Protein AF-A0A1V4XLV7-F1 (afdb_monomer)

Radius of gyration: 20.73 Å; Cα contacts (8 Å, |Δi|>4): 536; chains: 1; bounding box: 55×52×56 Å

Nearest PDB structures (foldseek):
  6ob8-assembly1_B  TM=3.314E-01  e=7.282E-04  [Leptolyngbya] sp. JSC-1
  1urp-assembly1_A  TM=2.627E-01  e=2.868E-02  Escherichia coli K-12
  7rml-assembly1_C-2  TM=3.027E-01  e=7.084E-02  Neisseria meningitidis MC58
  8gsk-assembly1_A-2  TM=3.415E-01  e=1.129E+00  Haemophilus influenzae Rd KW20
  2egu-assembly1_A  TM=4.742E-01  e=6.890E+00  Geobacillus kaustophilus HTA426

Solvent-accessible surface area (backbone atoms only — not comparable to full-atom values): 15432 Å² total; per-residue (Å²): 132,86,83,73,73,61,72,76,62,73,69,31,57,73,44,33,34,36,34,30,44,12,85,69,85,68,64,68,67,52,60,51,46,49,41,70,75,41,39,72,93,65,25,36,71,42,82,42,78,16,44,32,41,50,50,44,55,57,43,57,73,78,39,84,52,43,32,34,41,32,32,49,85,39,39,35,34,74,52,94,45,102,81,53,92,39,34,84,35,53,60,47,39,39,35,45,41,29,73,78,66,64,32,45,25,40,34,24,36,49,87,59,65,47,101,66,44,56,56,56,47,42,78,31,47,34,77,40,81,33,56,45,69,79,51,52,64,83,41,44,71,56,52,51,49,54,43,41,59,62,50,37,52,61,59,54,56,70,37,87,56,46,41,67,29,55,31,53,47,51,73,41,32,51,60,53,29,16,49,48,34,53,46,28,76,74,65,41,64,49,36,37,34,50,38,80,28,92,90,35,97,61,40,59,43,37,29,40,33,23,64,24,97,87,73,19,32,77,40,73,66,56,39,54,49,56,74,66,60,52,55,59,45,33,42,40,39,30,38,61,33,73,84,70,47,80,46,75,47,67,37,30,30,42,79,93,67,42,24,13,54,56,21,30,58,50,24,69,75,66,52,48,65,78,72,58,70,65,46,81,41,66,30,52,82,100

Mean predicted aligned error: 14.61 Å

Structure (mmCIF, N/CA/C/O backbone):
data_AF-A0A1V4XLV7-F1
#
_entry.id   AF-A0A1V4XLV7-F1
#
loop_
_atom_site.group_PDB
_atom_site.id
_atom_site.type_symbol
_atom_site.label_atom_id
_atom_site.label_alt_id
_atom_site.label_comp_id
_atom_site.label_asym_id
_atom_site.label_entity_id
_atom_site.label_seq_id
_atom_site.pdbx_PDB_ins_code
_atom_site.Cartn_x
_atom_site.Cartn_y
_atom_site.Cartn_z
_atom_site.occupancy
_atom_site.B_iso_or_equiv
_atom_site.auth_seq_id
_atom_site.auth_comp_id
_atom_site.auth_asym_id
_atom_site.auth_atom_id
_atom_site.pdbx_PDB_model_num
ATOM 1 N N . MET A 1 1 ? -12.871 32.845 4.424 1.00 33.75 1 MET A N 1
ATOM 2 C CA . MET A 1 1 ? -11.577 32.667 3.727 1.00 33.75 1 MET A CA 1
ATOM 3 C C . MET A 1 1 ? -10.902 31.434 4.306 1.00 33.75 1 MET A C 1
ATOM 5 O O . MET A 1 1 ? -10.609 31.438 5.493 1.00 33.75 1 MET A O 1
ATOM 9 N N . GLN A 1 2 ? -10.737 30.362 3.527 1.00 34.41 2 GLN A N 1
ATOM 10 C CA . GLN A 1 2 ? -9.912 29.224 3.947 1.00 34.41 2 GLN A CA 1
ATOM 11 C C . GLN A 1 2 ? -8.450 29.671 3.909 1.00 34.41 2 GLN A C 1
ATOM 13 O O . GLN A 1 2 ? -7.963 30.093 2.863 1.00 34.41 2 GLN A O 1
ATOM 18 N N . ILE A 1 3 ? -7.782 29.627 5.060 1.00 37.47 3 ILE A N 1
ATOM 19 C CA . ILE A 1 3 ? -6.349 29.889 5.165 1.00 37.47 3 ILE A CA 1
ATOM 20 C C . ILE A 1 3 ? -5.656 28.743 4.429 1.00 37.47 3 ILE A C 1
ATOM 22 O O . ILE A 1 3 ? -5.653 27.605 4.900 1.00 37.47 3 ILE A O 1
ATOM 26 N N . LEU A 1 4 ? -5.140 29.027 3.234 1.00 37.34 4 LEU A N 1
ATOM 27 C CA . LEU A 1 4 ? -4.289 28.091 2.513 1.00 37.34 4 LEU A CA 1
ATOM 28 C C . LEU A 1 4 ? -3.058 27.816 3.392 1.00 37.34 4 LEU A C 1
ATOM 30 O O . LEU A 1 4 ? -2.418 28.775 3.834 1.00 37.34 4 LEU A O 1
ATOM 34 N N . PRO A 1 5 ? -2.730 26.546 3.694 1.00 42.03 5 PRO A N 1
ATOM 35 C CA . PRO A 1 5 ? -1.504 26.242 4.413 1.00 42.03 5 PRO A CA 1
ATOM 36 C C . PRO A 1 5 ? -0.307 26.770 3.603 1.00 42.03 5 PRO A C 1
ATOM 38 O O . PRO A 1 5 ? -0.368 26.765 2.369 1.00 42.03 5 PRO A O 1
ATOM 41 N N . PRO A 1 6 ? 0.767 27.235 4.266 1.00 45.75 6 PRO A N 1
ATOM 42 C CA . PRO A 1 6 ? 1.942 27.764 3.578 1.00 45.75 6 PRO A CA 1
ATOM 43 C C . PRO A 1 6 ? 2.450 26.753 2.543 1.00 45.75 6 PRO A C 1
ATOM 45 O O . PRO A 1 6 ? 2.420 25.548 2.796 1.00 45.75 6 PRO A O 1
ATOM 48 N N . ALA A 1 7 ? 2.884 27.236 1.375 1.00 42.06 7 ALA A N 1
ATOM 49 C CA . ALA A 1 7 ? 3.235 26.402 0.219 1.00 42.06 7 ALA A CA 1
ATOM 50 C C . ALA A 1 7 ? 4.239 25.278 0.559 1.00 42.06 7 ALA A C 1
ATOM 52 O O . ALA A 1 7 ? 4.115 24.167 0.043 1.00 42.06 7 ALA A O 1
ATOM 53 N N . ASP A 1 8 ? 5.139 25.520 1.515 1.00 38.12 8 ASP A N 1
ATOM 54 C CA . ASP A 1 8 ? 6.109 24.543 2.027 1.00 38.12 8 ASP A CA 1
ATOM 55 C C . ASP A 1 8 ? 5.463 23.308 2.682 1.00 38.12 8 ASP A C 1
ATOM 57 O O . ASP A 1 8 ? 6.026 22.214 2.640 1.00 38.12 8 ASP A O 1
ATOM 61 N N . ASN A 1 9 ? 4.260 23.438 3.253 1.00 40.56 9 ASN A N 1
ATOM 62 C CA . ASN A 1 9 ? 3.521 22.321 3.854 1.00 40.56 9 ASN A CA 1
ATOM 63 C C . ASN A 1 9 ? 2.865 21.408 2.806 1.00 40.56 9 ASN A C 1
ATOM 65 O O . ASN A 1 9 ? 2.537 20.262 3.117 1.00 40.56 9 ASN A O 1
ATOM 69 N N . LEU A 1 10 ? 2.653 21.894 1.578 1.00 44.66 10 LEU A N 1
ATOM 70 C CA . LEU A 1 10 ? 2.049 21.115 0.490 1.00 44.66 10 LEU A CA 1
ATOM 71 C C . LEU A 1 10 ? 3.065 20.212 -0.222 1.00 44.66 10 LEU A C 1
ATOM 73 O O . LEU A 1 10 ? 2.662 19.244 -0.862 1.00 44.66 10 LEU A O 1
ATOM 77 N N . LEU A 1 11 ? 4.363 20.500 -0.079 1.00 41.88 11 LEU A N 1
ATOM 78 C CA . LEU A 1 11 ? 5.457 19.695 -0.633 1.00 41.88 11 LEU A CA 1
ATOM 79 C C . LEU A 1 11 ? 5.826 18.490 0.250 1.00 41.88 11 LEU A C 1
ATOM 81 O O . LEU A 1 11 ? 6.496 17.569 -0.215 1.00 41.88 11 LEU A O 1
ATOM 85 N N . ARG A 1 12 ? 5.386 18.471 1.516 1.00 54.62 12 ARG A N 1
ATOM 86 C CA . ARG A 1 12 ? 5.669 17.384 2.467 1.00 54.62 12 ARG A CA 1
ATOM 87 C C . ARG A 1 12 ? 4.732 16.200 2.250 1.00 54.62 12 ARG A C 1
ATOM 89 O O . ARG A 1 12 ? 3.525 16.368 2.047 1.00 54.62 12 ARG A O 1
ATOM 96 N N . THR A 1 13 ? 5.273 14.990 2.367 1.00 57.78 13 THR A N 1
ATOM 97 C CA . THR A 1 13 ? 4.488 13.757 2.244 1.00 57.78 13 THR A CA 1
ATOM 98 C C . THR A 1 13 ? 3.430 13.692 3.342 1.00 57.78 13 THR A C 1
ATOM 100 O O . THR A 1 13 ? 3.732 13.849 4.527 1.00 57.78 13 THR A O 1
ATOM 103 N N . ALA A 1 14 ? 2.177 13.458 2.950 1.00 70.81 14 ALA A N 1
ATOM 104 C CA . ALA A 1 14 ? 1.064 13.360 3.883 1.00 70.81 14 ALA A CA 1
ATOM 105 C C . ALA A 1 14 ? 0.941 11.944 4.453 1.00 70.81 14 ALA A C 1
ATOM 107 O O . ALA A 1 14 ? 0.818 10.974 3.704 1.00 70.81 14 ALA A O 1
ATOM 108 N N . VAL A 1 15 ? 0.911 11.835 5.780 1.00 76.19 15 VAL A N 1
ATOM 109 C CA . VAL A 1 15 ? 0.690 10.573 6.492 1.00 76.19 15 VAL A CA 1
ATOM 110 C C . VAL A 1 15 ? -0.589 10.704 7.296 1.00 76.19 15 VAL A C 1
ATOM 112 O O . VAL A 1 15 ? -0.688 11.491 8.229 1.00 76.19 15 VAL A O 1
ATOM 115 N N . HIS A 1 16 ? -1.586 9.928 6.901 1.00 84.19 16 HIS A N 1
ATOM 116 C CA . HIS A 1 16 ? -2.885 9.851 7.560 1.00 84.19 16 HIS A CA 1
ATOM 117 C C . HIS A 1 16 ? -2.938 8.601 8.433 1.00 84.19 16 HIS A C 1
ATOM 119 O O . HIS A 1 16 ? -2.827 7.490 7.907 1.00 84.19 16 HIS A O 1
ATOM 125 N N . ILE A 1 17 ? -3.112 8.785 9.739 1.00 88.44 17 ILE A N 1
ATOM 126 C CA . ILE A 1 17 ? -3.184 7.699 10.718 1.00 88.44 17 ILE A CA 1
ATOM 127 C C . ILE A 1 17 ? -4.568 7.699 11.344 1.00 88.44 17 ILE A C 1
ATOM 129 O O . ILE A 1 17 ? -5.023 8.720 11.857 1.00 88.44 17 ILE A O 1
ATOM 133 N N . LEU A 1 18 ? -5.226 6.545 11.293 1.00 90.19 18 LEU A N 1
ATOM 134 C CA . LEU A 1 18 ? -6.473 6.298 11.998 1.00 90.19 18 LEU A CA 1
ATOM 135 C C . LEU A 1 18 ? -6.161 5.841 13.426 1.00 90.19 18 LEU A C 1
ATOM 137 O O . LEU A 1 18 ? -5.398 4.896 13.621 1.00 90.19 18 LEU A O 1
ATOM 141 N N . ILE A 1 19 ? -6.803 6.459 14.411 1.00 90.19 19 ILE A N 1
ATOM 142 C CA . ILE A 1 19 ? -6.777 6.047 15.813 1.00 90.19 19 ILE A CA 1
ATOM 143 C C . ILE A 1 19 ? -8.195 5.619 16.196 1.00 90.19 19 ILE A C 1
ATOM 145 O O . ILE A 1 19 ? -9.098 6.443 16.314 1.00 90.19 19 ILE A O 1
ATOM 149 N N . GLY A 1 20 ? -8.407 4.316 16.367 1.00 85.44 20 GLY A N 1
ATOM 150 C CA . GLY A 1 20 ? -9.666 3.767 16.868 1.00 85.44 20 GLY A CA 1
ATOM 151 C C . GLY A 1 20 ? -9.617 3.675 18.386 1.00 85.44 20 GLY A C 1
ATOM 152 O O . GLY A 1 20 ? -9.073 2.705 18.908 1.00 85.44 20 GLY A O 1
ATOM 153 N N . SER A 1 21 ? -10.131 4.679 19.095 1.00 79.88 21 SER A N 1
ATOM 154 C CA . SER A 1 21 ? -9.950 4.809 20.550 1.00 79.88 21 SER A CA 1
ATOM 155 C C . SER A 1 21 ? -11.229 4.765 21.373 1.00 79.88 21 SER A C 1
ATOM 157 O O . SER A 1 21 ? -11.123 4.810 2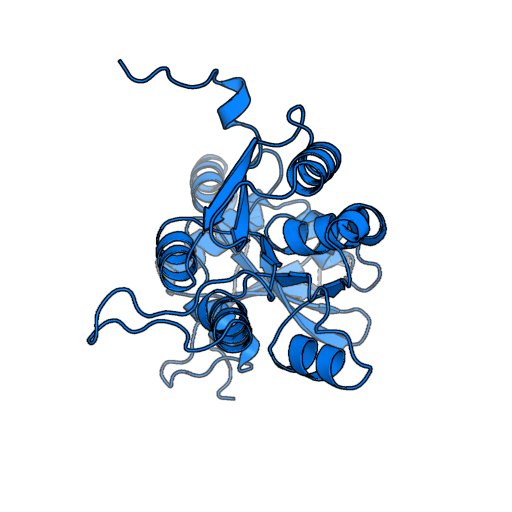2.595 1.00 79.88 21 SER A O 1
ATOM 159 N N . GLY A 1 22 ? -12.413 4.684 20.764 1.00 76.69 22 GLY A N 1
ATOM 160 C CA . GLY A 1 22 ? -13.659 4.805 21.524 1.00 76.69 22 GLY A CA 1
ATOM 161 C C . GLY A 1 22 ? -13.914 6.222 22.051 1.00 76.69 22 GLY A C 1
ATOM 162 O O . GLY A 1 22 ? -13.174 7.149 21.714 1.00 76.69 22 GLY A O 1
ATOM 163 N N . PRO A 1 23 ? -14.955 6.413 22.881 1.00 67.38 23 PRO A N 1
ATOM 164 C CA . PRO A 1 23 ? -15.265 7.711 23.472 1.00 67.38 23 PRO A CA 1
ATOM 165 C C . PRO A 1 23 ? -14.179 8.162 24.465 1.00 67.38 23 PRO A C 1
ATOM 167 O O . PRO A 1 23 ? -13.602 7.352 25.198 1.00 67.38 23 PRO A O 1
ATOM 170 N N . GLY A 1 24 ? -13.912 9.473 24.489 1.00 65.06 24 GLY A N 1
ATOM 171 C CA . GLY A 1 24 ? -12.885 10.123 25.316 1.00 65.06 24 GLY A CA 1
ATOM 172 C C . GLY A 1 24 ? -11.562 10.369 24.574 1.00 65.06 24 GLY A C 1
ATOM 173 O O . GLY A 1 24 ? -11.339 9.775 23.521 1.00 65.06 24 GLY A O 1
ATOM 174 N N . PRO A 1 25 ? -10.671 11.225 25.110 1.00 62.50 25 PRO A N 1
ATOM 175 C CA . PRO A 1 25 ? -9.427 11.576 24.433 1.00 62.50 25 PRO A CA 1
ATOM 176 C C . PRO A 1 25 ? -8.563 10.334 24.174 1.00 62.50 25 PRO A C 1
ATOM 178 O O . PRO A 1 25 ? -8.511 9.395 24.988 1.00 62.50 25 PRO A O 1
ATOM 181 N N . SER A 1 26 ? -7.895 10.318 23.021 1.00 67.44 26 SER A N 1
ATOM 182 C CA . SER A 1 26 ? -6.821 9.366 22.762 1.00 67.44 26 SER A CA 1
ATOM 183 C C . SER A 1 26 ? -5.684 9.571 23.774 1.00 67.44 26 SER A C 1
ATOM 185 O O . SER A 1 26 ? -5.519 10.653 24.341 1.00 67.44 26 SER A O 1
ATOM 187 N N . ASP A 1 27 ? -4.931 8.506 24.071 1.00 70.94 27 ASP A N 1
ATOM 188 C CA . ASP A 1 27 ? -3.787 8.601 24.986 1.00 70.94 27 ASP A CA 1
ATOM 189 C C . ASP A 1 27 ? -2.773 9.607 24.399 1.00 70.94 27 ASP A C 1
ATOM 191 O O . ASP A 1 27 ? -2.281 9.376 23.287 1.00 70.94 27 ASP A O 1
ATOM 195 N N . PRO A 1 28 ? -2.443 10.710 25.104 1.00 73.19 28 PRO A N 1
ATOM 196 C CA . PRO A 1 28 ? -1.542 11.741 24.590 1.00 73.19 28 PRO A CA 1
ATOM 197 C C . PRO A 1 28 ? -0.158 11.189 24.211 1.00 73.19 28 PRO A C 1
ATOM 199 O O . PRO A 1 28 ? 0.494 11.737 23.320 1.00 73.19 28 PRO A O 1
ATOM 202 N N . GLY A 1 29 ? 0.259 10.060 24.798 1.00 81.94 29 GLY A N 1
ATOM 203 C CA . GLY A 1 29 ? 1.493 9.369 24.432 1.00 81.94 29 GLY A CA 1
ATOM 204 C C . GLY A 1 29 ? 1.491 8.786 23.012 1.00 81.94 29 GLY A C 1
ATOM 205 O O . GLY A 1 29 ? 2.559 8.629 22.425 1.00 81.94 29 GLY A O 1
ATOM 206 N N . ILE A 1 30 ? 0.321 8.502 22.423 1.00 87.69 30 ILE A N 1
ATOM 207 C CA . ILE A 1 30 ? 0.208 8.051 21.024 1.00 87.69 30 ILE A CA 1
ATOM 208 C C . ILE A 1 30 ? 0.567 9.203 20.088 1.00 87.69 30 ILE A C 1
ATOM 210 O O . ILE A 1 30 ? 1.407 9.041 19.206 1.00 87.69 30 ILE A O 1
ATOM 214 N N . ALA A 1 31 ? -0.049 10.370 20.290 1.00 86.62 31 ALA A N 1
ATOM 215 C CA . ALA A 1 31 ? 0.185 11.537 19.449 1.00 86.62 31 ALA A CA 1
ATOM 216 C C . ALA A 1 31 ? 1.639 12.021 19.544 1.00 86.62 31 ALA A C 1
ATOM 218 O O . ALA A 1 31 ? 2.237 12.355 18.526 1.00 86.62 31 ALA A O 1
ATOM 219 N N . GLU A 1 32 ? 2.223 12.022 20.745 1.00 87.88 32 GLU A N 1
ATOM 220 C CA . GLU A 1 32 ? 3.637 12.352 20.950 1.00 87.88 32 GLU A CA 1
ATOM 221 C C . GLU A 1 32 ? 4.559 11.373 20.207 1.00 87.88 32 GLU A C 1
ATOM 223 O O . GLU A 1 32 ? 5.376 11.799 19.394 1.00 87.88 32 GLU A O 1
ATOM 228 N N . CYS A 1 33 ? 4.357 10.063 20.383 1.00 88.69 33 CYS A N 1
ATOM 229 C CA . CYS A 1 33 ? 5.136 9.041 19.684 1.00 88.69 33 CYS A CA 1
ATOM 230 C C . CYS A 1 33 ? 5.022 9.160 18.155 1.00 88.69 33 CYS A C 1
ATOM 232 O O . CYS A 1 33 ? 6.014 9.005 17.449 1.00 88.69 33 CYS A O 1
ATOM 234 N N . LEU A 1 34 ? 3.835 9.458 17.623 1.00 89.50 34 LEU A N 1
ATOM 235 C CA . LEU A 1 34 ? 3.649 9.633 16.182 1.00 89.50 34 LEU A CA 1
ATOM 236 C C . LEU A 1 34 ? 4.320 10.901 15.649 1.00 89.50 34 LEU A C 1
ATOM 238 O O . LEU A 1 34 ? 4.812 10.873 14.527 1.00 89.50 34 LEU A O 1
ATOM 242 N N . ARG A 1 35 ? 4.395 11.982 16.433 1.00 87.69 35 ARG A N 1
ATOM 243 C CA . ARG A 1 35 ? 5.172 13.178 16.064 1.00 87.69 35 ARG A CA 1
ATOM 244 C C . ARG A 1 35 ? 6.679 12.929 16.110 1.00 87.69 35 ARG A C 1
ATOM 246 O O . ARG A 1 35 ? 7.396 13.490 15.292 1.00 87.69 35 ARG A O 1
ATOM 253 N N . GLU A 1 36 ? 7.156 12.076 17.019 1.00 84.56 36 GLU A N 1
ATOM 254 C CA . GLU A 1 36 ? 8.557 11.624 17.023 1.00 84.56 36 GLU A CA 1
ATOM 255 C C . GLU A 1 36 ? 8.887 10.819 15.753 1.00 84.56 36 GLU A C 1
ATOM 257 O O . GLU A 1 36 ? 9.960 10.989 15.179 1.00 84.56 36 GLU A O 1
ATOM 262 N N . ILE A 1 37 ? 7.962 9.962 15.302 1.00 81.06 37 ILE A N 1
ATOM 263 C CA . ILE A 1 37 ? 8.131 9.117 14.107 1.00 81.06 37 ILE A CA 1
ATOM 264 C C . ILE A 1 37 ? 7.974 9.924 12.806 1.00 81.06 37 ILE A C 1
ATOM 266 O O . ILE A 1 37 ? 8.716 9.725 11.845 1.00 81.06 37 ILE A O 1
ATOM 270 N N . PHE A 1 38 ? 7.006 10.840 12.764 1.00 79.31 38 PHE A N 1
ATOM 271 C CA . PHE A 1 38 ? 6.698 11.683 11.609 1.00 79.31 38 PHE A CA 1
ATOM 272 C C . PHE A 1 38 ? 6.895 13.157 11.976 1.00 79.31 38 PHE A C 1
ATOM 274 O O . PHE A 1 38 ? 5.909 13.878 12.148 1.00 79.31 38 PHE A O 1
ATOM 281 N N . PRO A 1 39 ? 8.150 13.623 12.108 1.00 73.56 39 PRO A N 1
ATOM 282 C CA . PRO A 1 39 ? 8.415 15.003 12.482 1.00 73.56 39 PRO A CA 1
ATOM 283 C C . PRO A 1 39 ? 7.883 15.965 11.417 1.00 73.56 39 PRO A C 1
ATOM 285 O O . PRO A 1 39 ? 8.060 15.746 10.213 1.00 73.56 39 PRO A O 1
ATOM 288 N N . ASP A 1 40 ? 7.278 17.067 11.869 1.00 68.44 40 ASP A N 1
ATOM 289 C CA . ASP A 1 40 ? 6.640 18.067 11.001 1.00 68.44 40 ASP A CA 1
ATOM 290 C C . ASP A 1 40 ? 7.617 18.684 9.990 1.00 68.44 40 ASP A C 1
ATOM 292 O O . ASP A 1 40 ? 7.202 19.168 8.940 1.00 68.44 40 ASP A O 1
ATOM 296 N N . THR A 1 41 ? 8.924 18.639 10.266 1.00 62.94 41 THR A N 1
ATOM 297 C CA . THR A 1 41 ? 9.984 19.074 9.344 1.00 62.94 41 THR A CA 1
ATOM 298 C C . THR A 1 41 ? 9.992 18.290 8.031 1.00 62.94 41 THR A C 1
ATOM 300 O O . THR A 1 41 ? 10.365 18.845 6.999 1.00 62.94 41 THR A O 1
ATOM 303 N N . CYS A 1 42 ? 9.560 17.027 8.045 1.00 55.41 42 CYS A N 1
ATOM 304 C CA . CYS A 1 42 ? 9.615 16.120 6.896 1.00 55.41 42 CYS A CA 1
ATOM 305 C C . CYS A 1 42 ? 8.231 15.655 6.424 1.00 55.41 42 CYS A C 1
ATOM 307 O O . CYS A 1 42 ? 8.071 15.285 5.259 1.00 55.41 42 CYS A O 1
ATOM 309 N N . TRP A 1 43 ? 7.230 15.677 7.303 1.00 65.88 43 TRP A N 1
ATOM 310 C CA . TRP A 1 43 ? 5.933 15.053 7.063 1.00 65.88 43 TRP A CA 1
ATOM 311 C C . TRP A 1 43 ? 4.780 16.009 7.336 1.00 65.88 43 TRP A C 1
ATOM 313 O O . TRP A 1 43 ? 4.878 16.937 8.132 1.00 65.88 43 TRP A O 1
ATOM 323 N N . ARG A 1 44 ? 3.646 15.740 6.690 1.00 77.44 44 ARG A N 1
ATOM 324 C CA . ARG A 1 44 ? 2.352 16.315 7.052 1.00 77.44 44 ARG A CA 1
ATOM 325 C C . ARG A 1 44 ? 1.516 15.231 7.722 1.00 77.44 44 ARG A C 1
ATOM 327 O O . ARG A 1 44 ? 0.808 14.482 7.046 1.00 77.44 44 ARG A O 1
ATOM 334 N N . LEU A 1 45 ? 1.643 15.120 9.041 1.00 84.94 45 LEU A N 1
ATOM 335 C CA . LEU A 1 45 ? 0.920 14.135 9.839 1.00 84.94 45 LEU A CA 1
ATOM 336 C C . LEU A 1 45 ? -0.527 14.590 10.079 1.00 84.94 45 LEU A C 1
ATOM 338 O O . LEU A 1 45 ? -0.776 15.663 10.620 1.00 84.94 45 LEU A O 1
ATOM 342 N N . ALA A 1 46 ? -1.488 13.751 9.700 1.00 87.94 46 ALA A N 1
ATOM 343 C CA . ALA A 1 46 ? -2.902 13.925 9.995 1.00 87.94 46 ALA A CA 1
ATOM 344 C C . ALA A 1 46 ? -3.389 12.749 10.847 1.00 87.94 46 ALA A C 1
ATOM 346 O O . ALA A 1 46 ? -3.434 11.607 10.381 1.00 87.94 46 ALA A O 1
ATOM 347 N N . LEU A 1 47 ? -3.754 13.037 12.094 1.00 90.38 47 LEU A N 1
ATOM 348 C CA . LEU A 1 47 ? -4.341 12.066 13.011 1.00 90.38 47 LEU A CA 1
ATOM 349 C C . LEU A 1 47 ? -5.862 12.152 12.917 1.00 90.38 47 LEU A C 1
ATOM 351 O O . LEU A 1 47 ? -6.433 13.232 13.052 1.00 90.38 47 LEU A O 1
ATOM 355 N N . HIS A 1 48 ? -6.504 11.016 12.676 1.00 90.75 48 HIS A N 1
ATOM 356 C CA . HIS A 1 48 ? -7.951 10.911 12.554 1.00 90.75 48 HIS A CA 1
ATOM 357 C C . HIS A 1 48 ? -8.464 9.981 13.639 1.00 90.75 48 HIS A C 1
ATOM 359 O O . HIS A 1 48 ? -8.133 8.797 13.647 1.00 90.75 48 HIS A O 1
ATOM 365 N N . GLU A 1 49 ? -9.274 10.500 14.551 1.00 89.62 49 GLU A N 1
ATOM 366 C CA . GLU A 1 49 ? -9.862 9.690 15.612 1.00 89.62 49 GLU A CA 1
ATOM 367 C C . GLU A 1 49 ? -11.219 9.141 15.173 1.00 89.62 49 GLU A C 1
ATOM 369 O O . GLU A 1 49 ? -12.092 9.880 14.714 1.00 89.62 49 GLU A O 1
ATOM 374 N N . ALA A 1 50 ? -11.403 7.832 15.325 1.00 88.06 50 ALA A N 1
ATOM 375 C CA . ALA A 1 50 ? -12.686 7.176 15.139 1.00 88.06 50 ALA A CA 1
ATOM 376 C C . ALA A 1 50 ? -13.176 6.614 16.472 1.00 88.06 50 ALA A C 1
ATOM 378 O O . ALA A 1 50 ? -12.602 5.679 17.037 1.00 88.06 50 ALA A O 1
ATOM 379 N N . VAL A 1 51 ? -14.280 7.185 16.948 1.00 85.19 51 VAL A N 1
ATOM 380 C CA . VAL A 1 51 ? -14.952 6.758 18.180 1.00 85.19 51 VAL A CA 1
ATOM 381 C C . VAL A 1 51 ? -15.668 5.420 17.978 1.00 85.19 51 VAL A C 1
ATOM 383 O O . VAL A 1 51 ? -15.670 4.584 18.875 1.00 85.19 51 VAL A O 1
ATOM 386 N N . THR A 1 52 ? -16.226 5.185 16.787 1.00 87.31 52 THR A N 1
ATOM 387 C CA . THR A 1 52 ? -16.956 3.953 16.455 1.00 87.31 52 THR A CA 1
ATOM 388 C C . THR A 1 52 ? -16.313 3.210 15.286 1.00 87.31 52 THR A C 1
ATOM 390 O O . THR A 1 52 ? -15.650 3.799 14.426 1.00 87.31 52 THR A O 1
ATOM 393 N N . ALA A 1 53 ? -16.555 1.903 15.204 1.00 86.50 53 ALA A N 1
ATOM 394 C CA . ALA A 1 53 ? -16.120 1.065 14.093 1.00 86.50 53 ALA A CA 1
ATOM 395 C C . ALA A 1 53 ? -16.736 1.519 12.758 1.00 86.50 53 ALA A C 1
ATOM 397 O O . ALA A 1 53 ? -16.078 1.468 11.719 1.00 86.50 53 ALA A O 1
ATOM 398 N N . HIS A 1 54 ? -17.971 2.033 12.780 1.00 86.44 54 HIS A N 1
ATOM 399 C CA . HIS A 1 54 ? -18.588 2.645 11.606 1.00 86.44 54 HIS A CA 1
ATOM 400 C C . HIS A 1 54 ? -17.851 3.920 11.169 1.00 86.44 54 HIS A C 1
ATOM 402 O O . HIS A 1 54 ? -17.564 4.077 9.984 1.00 86.44 54 HIS A O 1
ATOM 408 N N . ALA A 1 55 ? -17.486 4.805 12.104 1.00 87.38 55 ALA A N 1
ATOM 409 C CA . ALA A 1 55 ? -16.714 6.008 11.790 1.00 87.38 55 ALA A CA 1
ATOM 410 C C . ALA A 1 55 ? -15.341 5.660 11.195 1.00 87.38 55 ALA A C 1
ATOM 412 O O . ALA A 1 55 ? -14.928 6.279 10.217 1.00 87.38 55 ALA A O 1
ATOM 413 N N . ALA A 1 56 ? -14.677 4.624 11.717 1.00 88.75 56 ALA A N 1
ATOM 414 C CA . ALA A 1 56 ? -13.419 4.125 11.167 1.00 88.75 56 ALA A CA 1
ATOM 415 C C . ALA A 1 56 ? -13.580 3.670 9.708 1.00 88.75 56 ALA A C 1
ATOM 417 O O . ALA A 1 56 ? -12.791 4.061 8.849 1.00 88.75 56 ALA A O 1
ATOM 418 N N . VAL A 1 57 ? -14.630 2.895 9.411 1.00 85.75 57 VAL A N 1
ATOM 419 C CA . VAL A 1 57 ? -14.945 2.433 8.049 1.00 85.75 57 VAL A CA 1
ATOM 420 C C . VAL A 1 57 ? -15.290 3.599 7.116 1.00 85.75 57 VAL A C 1
ATOM 422 O O . VAL A 1 57 ? -14.817 3.650 5.981 1.00 85.75 57 VAL A O 1
ATOM 425 N N . SER A 1 58 ? -16.097 4.553 7.573 1.00 85.75 58 SER A N 1
ATOM 426 C CA . SER A 1 58 ? -16.465 5.736 6.787 1.00 85.75 58 SER A CA 1
ATOM 427 C C . SER A 1 58 ? -15.262 6.639 6.505 1.00 85.75 58 SER A C 1
ATOM 429 O O . SER A 1 58 ? -15.142 7.178 5.405 1.00 85.75 58 SER A O 1
ATOM 431 N N . LEU A 1 59 ? -14.332 6.750 7.454 1.00 86.06 59 LEU A N 1
ATOM 432 C CA . LEU A 1 59 ? -13.092 7.496 7.285 1.00 86.06 59 LEU A CA 1
ATOM 433 C C . LEU A 1 59 ? -12.167 6.840 6.257 1.00 86.06 59 LEU A C 1
ATOM 435 O O . LEU A 1 59 ? -11.703 7.519 5.350 1.00 86.06 59 LEU A O 1
ATOM 439 N N . VAL A 1 60 ? -11.905 5.533 6.349 1.00 80.81 60 VAL A N 1
ATOM 440 C CA . VAL A 1 60 ? -10.987 4.865 5.400 1.00 80.81 60 VAL A CA 1
ATOM 441 C C . VAL A 1 60 ? -11.529 4.829 3.966 1.00 80.81 60 VAL A C 1
ATOM 443 O O . VAL A 1 60 ? -10.772 4.625 3.022 1.00 80.81 60 VAL A O 1
ATOM 446 N N . ARG A 1 61 ? -12.837 5.057 3.782 1.00 78.06 61 ARG A N 1
ATOM 447 C CA . ARG A 1 61 ? -13.458 5.255 2.464 1.00 78.06 61 ARG A CA 1
ATOM 448 C C . ARG A 1 61 ? -13.191 6.638 1.872 1.00 78.06 61 ARG A C 1
ATOM 450 O O . ARG A 1 61 ? -13.158 6.759 0.652 1.00 78.06 61 ARG A O 1
ATOM 457 N N . SER A 1 62 ? -13.058 7.665 2.707 1.00 77.19 62 SER A N 1
ATOM 458 C CA . SER A 1 62 ? -12.906 9.062 2.276 1.00 77.19 62 SER A CA 1
ATOM 459 C C . SER A 1 62 ? -11.465 9.566 2.353 1.00 77.19 62 SER A C 1
ATOM 461 O O . SER A 1 62 ? -11.103 10.510 1.654 1.00 77.19 62 SER A O 1
ATOM 463 N N . VAL A 1 63 ? -10.633 8.930 3.177 1.00 76.75 63 VAL A N 1
ATOM 464 C CA . VAL A 1 63 ? -9.255 9.323 3.454 1.00 76.75 63 VAL A CA 1
ATOM 465 C C . VAL A 1 63 ? -8.327 8.131 3.208 1.00 76.75 63 VAL A C 1
ATOM 467 O O . VAL A 1 63 ? -8.586 7.042 3.721 1.00 76.75 63 VAL A O 1
ATOM 470 N N . PRO A 1 64 ? -7.210 8.314 2.478 1.00 71.88 64 PRO A N 1
ATOM 471 C CA . PRO A 1 64 ? -6.220 7.262 2.292 1.00 71.88 64 PRO A CA 1
ATOM 472 C C . PRO A 1 64 ? -5.452 7.045 3.600 1.00 71.88 64 PRO A C 1
ATOM 474 O O . PRO A 1 64 ? -4.450 7.707 3.854 1.00 71.88 64 PRO A O 1
ATOM 477 N N . VAL A 1 65 ? -5.941 6.159 4.463 1.00 82.88 65 VAL A N 1
ATOM 478 C CA . VAL A 1 65 ? -5.295 5.825 5.741 1.00 82.88 65 VAL A CA 1
ATOM 479 C C . VAL A 1 65 ? -4.074 4.929 5.500 1.00 82.88 65 VAL A C 1
ATOM 481 O O . VAL A 1 65 ? -4.158 3.939 4.782 1.00 82.88 65 VAL A O 1
ATOM 484 N N . HIS A 1 66 ? -2.941 5.269 6.120 1.00 82.88 66 HIS A N 1
ATOM 485 C CA . HIS A 1 66 ? -1.650 4.576 5.950 1.00 82.88 66 HIS A CA 1
ATOM 486 C C . HIS A 1 66 ? -1.308 3.646 7.112 1.00 82.88 66 HIS A C 1
ATOM 488 O O . HIS A 1 66 ? -0.446 2.782 6.997 1.00 82.88 66 HIS A O 1
ATOM 494 N N . LEU A 1 67 ? -1.954 3.852 8.254 1.00 89.56 67 LEU A N 1
ATOM 495 C CA . LEU A 1 67 ? -1.809 3.036 9.448 1.00 89.56 67 LEU A CA 1
ATOM 496 C C . LEU A 1 67 ? -3.068 3.194 10.287 1.00 89.56 67 LEU A C 1
ATOM 498 O O . LEU A 1 67 ? -3.563 4.310 10.454 1.00 89.56 67 LEU A O 1
ATOM 502 N N . ALA A 1 68 ? -3.545 2.091 10.845 1.00 92.50 68 ALA A N 1
ATOM 503 C CA . ALA A 1 68 ? -4.542 2.102 11.898 1.00 92.50 68 ALA A CA 1
ATOM 504 C C . ALA A 1 68 ? -3.899 1.685 13.226 1.00 92.50 68 ALA A C 1
ATOM 506 O O . ALA A 1 68 ? -3.235 0.653 13.313 1.00 92.50 68 ALA A O 1
ATOM 507 N N . ILE A 1 69 ? -4.121 2.475 14.271 1.00 93.75 69 ILE A N 1
ATOM 508 C CA . ILE A 1 69 ? -3.827 2.113 15.657 1.00 93.75 69 ILE A CA 1
ATOM 509 C C . ILE A 1 69 ? -5.171 1.897 16.343 1.00 93.75 69 ILE A C 1
ATOM 511 O O . ILE A 1 69 ? -5.942 2.841 16.515 1.00 93.75 69 ILE A O 1
ATOM 515 N N . LEU A 1 70 ? -5.480 0.654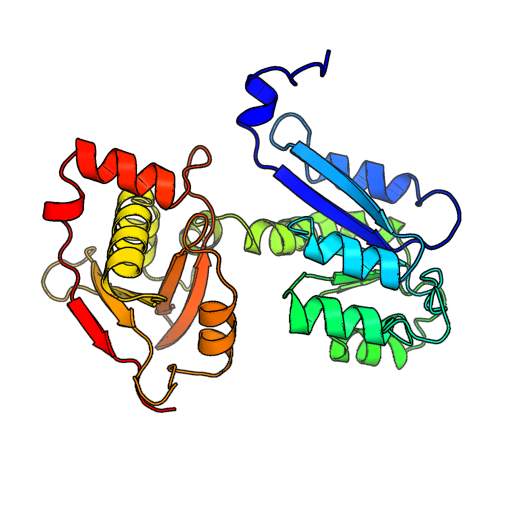 16.705 1.00 92.50 70 LEU A N 1
ATOM 516 C CA . LEU A 1 70 ? -6.770 0.295 17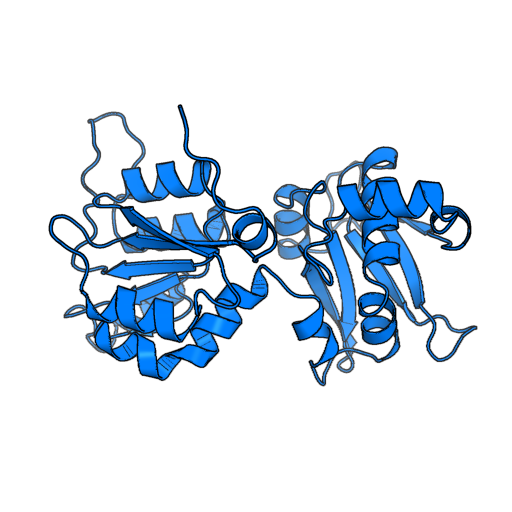.295 1.00 92.50 70 LEU A CA 1
ATOM 517 C C . LEU A 1 70 ? -6.603 -0.067 18.766 1.00 92.50 70 LEU A C 1
ATOM 519 O O . LEU A 1 70 ? -5.930 -1.042 19.090 1.00 92.50 70 LEU A O 1
ATOM 523 N N . LEU A 1 71 ? -7.253 0.684 19.651 1.00 90.56 71 LEU A N 1
ATOM 524 C CA . LEU A 1 71 ? -7.393 0.343 21.064 1.00 90.56 71 LEU A CA 1
ATOM 525 C C . LEU A 1 71 ? -8.568 -0.632 21.200 1.00 90.56 71 LEU A C 1
ATOM 527 O O . LEU A 1 71 ? -9.708 -0.207 21.376 1.00 90.56 71 LEU A O 1
ATOM 531 N N . LEU A 1 72 ? -8.303 -1.934 21.064 1.00 88.06 72 LEU A N 1
ATOM 532 C CA . LEU A 1 72 ? -9.349 -2.952 20.891 1.00 88.06 72 LEU A CA 1
ATOM 533 C C . LEU A 1 72 ? -10.379 -2.960 22.028 1.00 88.06 72 LEU A C 1
ATOM 535 O O . LEU A 1 72 ? -11.560 -3.150 21.762 1.00 88.06 72 LEU A O 1
ATOM 539 N N . ASP A 1 73 ? -9.945 -2.672 23.257 1.00 84.56 73 ASP A N 1
ATOM 540 C CA . ASP A 1 73 ? -10.803 -2.614 24.451 1.00 84.56 73 ASP A CA 1
ATOM 541 C C . ASP A 1 73 ? -11.775 -1.423 24.444 1.00 84.56 73 ASP A C 1
ATOM 543 O O . ASP A 1 73 ? -12.695 -1.372 25.258 1.00 84.56 73 ASP A O 1
ATOM 547 N N . ARG A 1 74 ? -11.553 -0.434 23.571 1.00 85.62 74 ARG A N 1
ATOM 548 C CA . ARG A 1 74 ? -12.319 0.819 23.541 1.00 85.62 74 ARG A CA 1
ATOM 549 C C . ARG A 1 74 ? -13.135 1.015 22.267 1.00 85.62 74 ARG A C 1
ATOM 551 O O . ARG A 1 74 ? -14.023 1.859 22.266 1.00 85.62 74 ARG A O 1
ATOM 558 N N . VAL A 1 75 ? -12.843 0.293 21.183 1.00 84.94 75 VAL A N 1
ATOM 559 C CA . VAL A 1 75 ? -13.549 0.476 19.905 1.00 84.94 75 VAL A CA 1
ATOM 560 C C . VAL A 1 75 ? -15.023 0.102 20.056 1.00 84.94 75 VAL A C 1
ATOM 562 O O . VAL A 1 75 ? -15.361 -1.069 20.231 1.00 84.94 75 VAL A O 1
ATOM 565 N N . ASP A 1 76 ? -15.902 1.092 19.909 1.00 83.94 76 ASP A N 1
ATOM 566 C CA . ASP A 1 76 ? -17.343 0.868 19.925 1.00 83.94 76 ASP A CA 1
ATOM 567 C C . ASP A 1 76 ? -17.807 0.261 18.594 1.00 83.94 76 ASP A C 1
ATOM 569 O O . ASP A 1 76 ? -17.672 0.864 17.526 1.00 83.94 76 ASP A O 1
ATOM 573 N N . CYS A 1 77 ? -18.330 -0.961 18.663 1.00 82.69 77 CYS A N 1
ATOM 574 C CA . CYS A 1 77 ? -18.851 -1.712 17.520 1.00 82.69 77 CYS A CA 1
ATOM 575 C C . CYS A 1 77 ? -20.382 -1.698 17.454 1.00 82.69 77 CYS A C 1
ATOM 577 O O . CYS A 1 77 ? -20.969 -2.403 16.632 1.00 82.69 77 CYS A O 1
ATOM 579 N N . THR A 1 78 ? -21.033 -0.903 18.304 1.00 79.56 78 THR A N 1
ATOM 580 C CA . THR A 1 78 ? -22.482 -0.739 18.278 1.00 79.56 78 THR A CA 1
ATOM 581 C C . THR A 1 78 ? -22.879 -0.106 16.941 1.00 79.56 78 THR A C 1
ATOM 583 O O . THR A 1 78 ? -22.328 0.935 16.562 1.00 79.56 78 THR A O 1
ATOM 586 N N . PRO A 1 79 ? -23.783 -0.734 16.169 1.00 67.88 79 PRO A N 1
ATOM 587 C CA . PRO A 1 79 ? -24.203 -0.180 14.894 1.00 67.88 79 PRO A CA 1
ATOM 588 C C . PRO A 1 79 ? -24.943 1.152 15.123 1.00 67.88 79 PRO A C 1
ATOM 590 O O . PRO A 1 79 ? -25.727 1.255 16.067 1.00 67.88 79 PRO A O 1
ATOM 593 N N . PRO A 1 80 ? -24.704 2.179 14.285 1.00 66.94 80 PRO A N 1
ATOM 594 C CA . PRO A 1 80 ? -25.301 3.505 14.470 1.00 66.94 80 PRO A CA 1
ATOM 595 C C . PRO A 1 80 ? -26.825 3.508 14.279 1.00 66.94 80 PRO A C 1
ATOM 597 O O . PRO A 1 80 ? -27.515 4.335 14.868 1.00 66.94 80 PRO A O 1
ATOM 600 N N . ASP A 1 81 ? -27.352 2.576 13.485 1.00 71.31 81 ASP A N 1
ATOM 601 C CA . ASP A 1 81 ? -28.775 2.274 13.377 1.00 71.31 81 ASP A CA 1
ATOM 602 C C . ASP A 1 81 ? -28.976 0.768 13.104 1.00 71.31 81 ASP A C 1
ATOM 604 O O . ASP A 1 81 ? -28.037 0.048 12.757 1.00 71.31 81 ASP A O 1
ATOM 608 N N . ALA A 1 82 ? -30.207 0.267 13.250 1.00 61.34 82 ALA A N 1
ATOM 609 C CA . ALA A 1 82 ? -30.519 -1.159 13.082 1.00 61.34 82 ALA A CA 1
ATOM 610 C C . ALA A 1 82 ? -30.314 -1.695 11.646 1.00 61.34 82 ALA A C 1
ATOM 612 O O . ALA A 1 82 ? -30.469 -2.893 11.414 1.00 61.34 82 ALA A O 1
ATOM 613 N N . ARG A 1 83 ? -30.014 -0.827 10.669 1.00 59.00 83 ARG A N 1
ATOM 614 C CA . ARG A 1 83 ? -29.860 -1.174 9.246 1.00 59.00 83 ARG A CA 1
ATOM 615 C C . ARG A 1 83 ? -28.424 -0.990 8.740 1.00 59.00 83 ARG A C 1
ATOM 617 O O . ARG A 1 83 ? -28.118 -1.416 7.627 1.00 59.00 83 ARG A O 1
ATOM 624 N N . ALA A 1 84 ? -27.545 -0.378 9.526 1.00 61.16 84 ALA A N 1
ATOM 625 C CA . ALA A 1 84 ? -26.179 -0.081 9.147 1.00 61.16 84 ALA A CA 1
ATOM 626 C C . ALA A 1 84 ? -25.297 -1.326 9.232 1.00 61.16 84 ALA A C 1
ATOM 628 O O . ALA A 1 84 ? -25.184 -1.983 10.266 1.00 61.16 84 ALA A O 1
ATOM 629 N N . PHE A 1 85 ? -24.572 -1.590 8.145 1.00 62.19 85 PHE A N 1
ATOM 630 C CA . PHE A 1 85 ? -23.462 -2.532 8.163 1.00 62.19 85 PHE A CA 1
ATOM 631 C C . PHE A 1 85 ? -22.290 -1.911 8.931 1.00 62.19 85 PHE A C 1
ATOM 633 O O . PHE A 1 85 ? -21.539 -1.090 8.397 1.00 62.19 85 PHE A O 1
ATOM 640 N N . ALA A 1 86 ? -22.143 -2.304 10.193 1.00 63.97 86 ALA A N 1
ATOM 641 C CA . ALA A 1 86 ? -20.983 -2.005 11.020 1.00 63.97 86 ALA A CA 1
ATOM 642 C C . ALA A 1 86 ? -20.246 -3.307 11.371 1.00 63.97 86 ALA A C 1
ATOM 644 O O . ALA A 1 86 ? -20.869 -4.371 11.447 1.00 63.97 86 ALA A O 1
ATOM 645 N N . PRO A 1 87 ? -18.921 -3.261 11.578 1.00 76.56 87 PRO A N 1
ATOM 646 C CA . PRO A 1 87 ? -18.203 -4.409 12.105 1.00 76.56 87 PRO A CA 1
ATOM 647 C C . PRO A 1 87 ? -18.795 -4.806 13.459 1.00 76.56 87 PRO A C 1
ATOM 649 O O . PRO A 1 87 ? -18.859 -3.978 14.359 1.00 76.56 87 PRO A O 1
ATOM 652 N N . ALA A 1 88 ? -19.196 -6.069 13.609 1.00 79.25 88 ALA A N 1
ATOM 653 C CA . ALA A 1 88 ? -19.819 -6.564 14.840 1.00 79.25 88 ALA A CA 1
ATOM 654 C C . ALA A 1 88 ? -18.831 -6.718 16.015 1.00 79.25 88 ALA A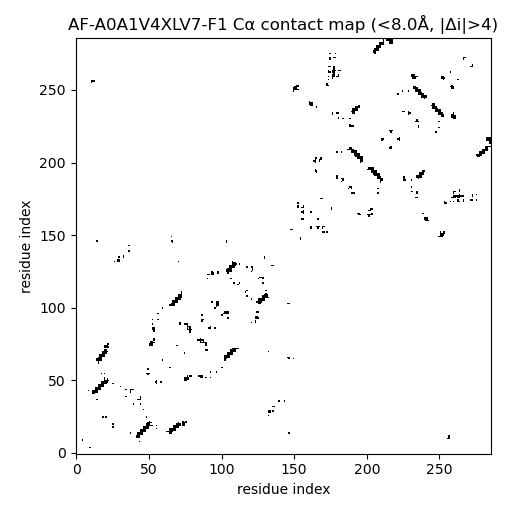 C 1
ATOM 656 O O . ALA A 1 88 ? -19.237 -7.020 17.134 1.00 79.25 88 ALA A O 1
ATOM 657 N N . SER A 1 89 ? -17.526 -6.564 15.768 1.00 85.44 89 SER A N 1
ATOM 658 C CA . SER A 1 89 ? -16.482 -6.658 16.790 1.00 85.44 89 SER A CA 1
ATOM 659 C C . SER A 1 89 ? -15.200 -5.922 16.373 1.00 85.44 89 SER A C 1
ATOM 661 O O . SER A 1 89 ? -14.978 -5.717 15.171 1.00 85.44 89 SER A O 1
ATOM 663 N N . PRO A 1 90 ? -14.300 -5.592 17.324 1.00 86.75 90 PRO A N 1
ATOM 664 C CA . PRO A 1 90 ? -13.007 -4.978 17.013 1.00 86.75 90 PRO A CA 1
ATOM 665 C C . PRO A 1 90 ? -12.137 -5.846 16.093 1.00 86.75 90 PRO A C 1
ATOM 667 O O . PRO A 1 90 ? -11.483 -5.329 15.190 1.00 86.75 90 PRO A O 1
ATOM 670 N N . LEU A 1 91 ? -12.182 -7.176 16.256 1.00 88.06 91 LEU A N 1
ATOM 671 C CA . LEU A 1 91 ? -11.510 -8.117 15.348 1.00 88.06 91 LEU A CA 1
ATOM 672 C C . LEU A 1 91 ? -12.150 -8.125 13.954 1.00 88.06 91 LEU A C 1
ATOM 674 O O . LEU A 1 91 ? -11.449 -8.235 12.951 1.00 88.06 91 LEU A O 1
ATOM 678 N N . GLY A 1 92 ? -13.474 -7.971 13.878 1.00 85.88 92 GLY A N 1
ATOM 679 C CA . GLY A 1 92 ? -14.187 -7.776 12.619 1.00 85.88 92 GLY A CA 1
ATOM 680 C C . GLY A 1 92 ? -13.736 -6.504 11.902 1.00 85.88 92 GLY A C 1
ATOM 681 O O . GLY A 1 92 ? -13.452 -6.552 10.707 1.00 85.88 92 GLY A O 1
ATOM 682 N N . LEU A 1 93 ? -13.591 -5.388 12.626 1.00 88.88 93 LEU A N 1
ATOM 683 C CA . LEU A 1 93 ? -13.051 -4.144 12.069 1.00 88.88 93 LEU A CA 1
ATOM 684 C C . LEU A 1 93 ? -11.636 -4.363 11.523 1.00 88.88 93 LEU A C 1
ATOM 686 O O . LEU A 1 93 ? -11.355 -3.970 10.395 1.00 88.88 93 LEU A O 1
ATOM 690 N N . LEU A 1 94 ? -10.781 -5.046 12.285 1.00 88.94 94 LEU A N 1
ATOM 691 C CA . LEU A 1 94 ? -9.420 -5.420 11.894 1.00 88.94 94 LEU A CA 1
ATOM 692 C C . LEU A 1 94 ? -9.390 -6.164 10.552 1.00 88.94 94 LEU A C 1
ATOM 694 O O . LEU A 1 94 ? -8.714 -5.742 9.611 1.00 88.94 94 LEU A O 1
ATOM 698 N N . ARG A 1 95 ? -10.209 -7.217 10.435 1.00 83.25 95 ARG A N 1
ATOM 699 C CA . ARG A 1 95 ? -10.341 -8.012 9.208 1.00 83.25 95 ARG A CA 1
ATOM 700 C C . ARG A 1 95 ? -10.792 -7.162 8.036 1.00 83.25 95 ARG A C 1
ATOM 702 O O . ARG A 1 95 ? -10.276 -7.338 6.938 1.00 83.25 95 ARG A O 1
ATOM 709 N N . ILE A 1 96 ? -11.739 -6.249 8.239 1.00 81.56 96 ILE A N 1
ATOM 710 C CA . ILE A 1 96 ? -12.248 -5.385 7.170 1.00 81.56 96 ILE A CA 1
ATOM 711 C C . ILE A 1 96 ? -11.169 -4.377 6.747 1.00 81.56 96 ILE A C 1
ATOM 713 O O . ILE A 1 96 ? -10.882 -4.282 5.557 1.00 81.56 96 ILE A O 1
ATOM 717 N N . LEU A 1 97 ? -10.517 -3.681 7.685 1.00 82.31 97 LEU A N 1
ATOM 718 C CA . LEU A 1 97 ? -9.424 -2.745 7.377 1.00 82.31 97 LEU A CA 1
ATOM 719 C C . LEU A 1 97 ? -8.309 -3.424 6.580 1.00 82.31 97 LEU A C 1
ATOM 721 O O . LEU A 1 97 ? -7.831 -2.874 5.584 1.00 82.31 97 LEU A O 1
ATOM 725 N N . ARG A 1 98 ? -7.953 -4.651 6.968 1.00 78.94 98 ARG A N 1
ATOM 726 C CA . ARG A 1 98 ? -6.927 -5.419 6.273 1.00 78.94 98 ARG A CA 1
ATOM 727 C C . ARG A 1 98 ? -7.395 -5.957 4.922 1.00 78.94 98 ARG A C 1
ATOM 729 O O . ARG A 1 98 ? -6.683 -5.819 3.937 1.00 78.94 98 ARG A O 1
ATOM 736 N N . SER A 1 99 ? -8.570 -6.571 4.842 1.00 71.25 99 SER A N 1
ATOM 737 C CA . SER A 1 99 ? -9.019 -7.255 3.618 1.00 71.25 99 SER A CA 1
ATOM 738 C C . SER A 1 99 ? -9.576 -6.315 2.549 1.00 71.25 99 SER A C 1
ATOM 740 O O . SER A 1 99 ? -9.369 -6.566 1.364 1.00 71.25 99 SER A O 1
ATOM 742 N N . ALA A 1 100 ? -10.270 -5.247 2.946 1.00 69.69 100 ALA A N 1
ATOM 743 C CA . ALA A 1 100 ? -10.916 -4.325 2.016 1.00 69.69 100 ALA A CA 1
ATOM 744 C C . ALA A 1 100 ? -9.997 -3.170 1.600 1.00 69.69 100 ALA A C 1
ATOM 746 O O . ALA A 1 100 ? -10.055 -2.739 0.450 1.00 69.69 100 ALA A O 1
ATOM 747 N N . TRP A 1 101 ? -9.135 -2.694 2.506 1.00 68.25 101 TRP A N 1
ATOM 748 C CA . TRP A 1 101 ? -8.279 -1.525 2.261 1.00 68.25 101 TRP A CA 1
ATOM 749 C C . TRP A 1 101 ? -6.780 -1.791 2.413 1.00 68.25 101 TRP A C 1
ATOM 751 O O . TRP A 1 101 ? -5.983 -0.906 2.114 1.00 68.25 101 TRP A O 1
ATOM 761 N N . ASN A 1 102 ? -6.378 -2.997 2.833 1.00 73.12 102 ASN A N 1
ATOM 762 C CA . ASN A 1 102 ? -4.978 -3.362 3.066 1.00 73.12 102 ASN A CA 1
ATOM 763 C C . ASN A 1 102 ? -4.236 -2.372 3.980 1.00 73.12 102 ASN A C 1
ATOM 765 O O . ASN A 1 102 ? -3.051 -2.103 3.790 1.00 73.12 102 ASN A O 1
ATOM 769 N N . VAL A 1 103 ? -4.944 -1.816 4.966 1.00 78.81 103 VAL A N 1
ATOM 770 C CA . VAL A 1 103 ? -4.371 -0.893 5.950 1.00 78.81 103 VAL A CA 1
ATOM 771 C C . VAL A 1 103 ? -3.608 -1.710 6.998 1.00 78.81 103 VAL A C 1
ATOM 773 O O . VAL A 1 103 ? -4.199 -2.621 7.582 1.00 78.81 103 VAL A O 1
ATOM 776 N N . PRO A 1 104 ? -2.322 -1.416 7.262 1.00 82.69 104 PRO A N 1
ATOM 777 C CA . PRO A 1 104 ? -1.585 -2.000 8.360 1.00 82.69 104 PRO A CA 1
ATOM 778 C C . PRO A 1 104 ? -2.200 -1.614 9.690 1.00 82.69 104 PRO A C 1
ATOM 780 O O . PRO A 1 104 ? -2.592 -0.460 9.893 1.00 82.69 104 PRO A O 1
ATOM 783 N N . VAL A 1 105 ? -2.250 -2.570 10.607 1.00 90.75 105 VAL A N 1
ATOM 784 C CA . VAL A 1 105 ? -2.901 -2.378 11.897 1.00 90.75 105 VAL A CA 1
ATOM 785 C C . VAL A 1 105 ? -1.952 -2.702 13.041 1.00 90.75 105 VAL A C 1
ATOM 787 O O . VAL A 1 105 ? -1.449 -3.820 13.158 1.00 90.75 105 VAL A O 1
ATOM 790 N N . VAL A 1 106 ? -1.772 -1.729 13.933 1.00 93.06 106 VAL A N 1
ATOM 791 C CA . VAL A 1 106 ? -1.240 -1.950 15.279 1.00 93.06 106 VAL A CA 1
ATOM 792 C C . VAL A 1 106 ? -2.420 -2.069 16.234 1.00 93.06 106 VAL A C 1
ATOM 794 O O . VAL A 1 106 ? -3.148 -1.105 16.475 1.00 93.06 106 VAL A O 1
ATOM 797 N N . ALA A 1 107 ? -2.614 -3.261 16.780 1.00 91.94 107 ALA A N 1
ATOM 798 C CA . ALA A 1 107 ? -3.646 -3.533 17.762 1.00 91.94 107 ALA A CA 1
ATOM 799 C C . ALA A 1 107 ? -3.094 -3.333 19.176 1.00 91.94 107 ALA A C 1
ATOM 801 O O . ALA A 1 107 ? -2.159 -4.013 19.587 1.00 91.94 107 ALA A O 1
ATOM 802 N N . VAL A 1 108 ? -3.687 -2.427 19.945 1.00 90.12 108 VAL A N 1
ATOM 803 C CA . VAL A 1 108 ? -3.433 -2.282 21.378 1.00 90.12 108 VAL A CA 1
ATOM 804 C C . VAL A 1 108 ? -4.539 -3.029 22.111 1.00 90.12 108 VAL A C 1
ATOM 806 O O . VAL A 1 108 ? -5.670 -2.558 22.209 1.00 90.12 108 VAL A O 1
ATOM 809 N N . ALA A 1 109 ? -4.207 -4.223 22.583 1.00 82.25 109 ALA A N 1
ATOM 810 C CA . ALA A 1 109 ? -5.160 -5.187 23.119 1.00 82.25 109 ALA A CA 1
ATOM 811 C C . ALA A 1 109 ? -5.361 -5.077 24.642 1.00 82.25 109 ALA A C 1
ATOM 813 O O . ALA A 1 109 ? -6.130 -5.847 25.198 1.00 82.25 109 ALA A O 1
ATOM 814 N N . GLY A 1 110 ? -4.679 -4.154 25.332 1.00 75.94 110 GLY A N 1
ATOM 815 C CA . GLY A 1 110 ? -4.953 -3.845 26.739 1.00 75.94 110 GLY A CA 1
ATOM 816 C C . GLY A 1 110 ? -4.963 -5.082 27.644 1.00 75.94 110 GLY A C 1
ATOM 817 O O . GLY A 1 110 ? -3.956 -5.787 27.758 1.00 75.94 110 GLY A O 1
ATOM 818 N N . ARG A 1 111 ? -6.106 -5.331 28.297 1.00 62.22 111 ARG A N 1
ATOM 819 C CA . ARG A 1 111 ? -6.327 -6.483 29.197 1.00 62.22 111 ARG A CA 1
ATOM 820 C C . ARG A 1 111 ? -6.708 -7.770 28.457 1.00 62.22 111 ARG A C 1
ATOM 822 O O . ARG A 1 111 ? -6.743 -8.822 29.083 1.00 62.22 111 ARG A O 1
ATOM 829 N N . LEU A 1 112 ? -6.966 -7.719 27.148 1.00 57.97 112 LEU A N 1
ATOM 830 C CA . LEU A 1 112 ? -7.320 -8.890 26.337 1.00 57.97 112 LEU A CA 1
ATOM 831 C C . LEU A 1 112 ? -6.124 -9.797 26.006 1.00 57.97 112 LEU A C 1
ATOM 833 O O . LEU A 1 112 ? -6.332 -10.844 25.400 1.00 57.97 112 LEU A O 1
ATOM 837 N N . VAL A 1 113 ? -4.893 -9.445 26.393 1.00 54.38 113 VAL A N 1
ATOM 838 C CA . VAL A 1 113 ? -3.682 -10.247 26.131 1.00 54.38 113 VAL A CA 1
ATOM 839 C C . VAL A 1 113 ? -3.494 -11.335 27.196 1.00 54.38 113 VAL A C 1
ATOM 841 O O . VAL A 1 113 ? -2.521 -11.341 27.946 1.00 54.38 113 VAL A O 1
ATOM 844 N N . GLU A 1 114 ? -4.435 -12.273 27.267 1.00 55.47 114 GLU A N 1
ATOM 845 C CA . GLU A 1 114 ? -4.139 -13.617 27.777 1.00 55.47 114 GLU A CA 1
ATOM 846 C C . GLU A 1 114 ? -3.473 -14.431 26.657 1.00 55.47 114 GLU A C 1
ATOM 848 O O . GLU A 1 114 ? -3.734 -14.193 25.475 1.00 55.47 114 GLU A O 1
ATOM 853 N N . ALA A 1 115 ? -2.611 -15.391 27.009 1.00 49.38 115 ALA A N 1
ATOM 854 C CA . ALA A 1 115 ? -1.679 -16.075 26.099 1.00 49.38 115 ALA A CA 1
ATOM 855 C C . ALA A 1 115 ? -2.306 -16.856 24.911 1.00 49.38 115 ALA A C 1
ATOM 857 O O . ALA A 1 115 ? -1.571 -17.432 24.116 1.00 49.38 115 ALA A O 1
ATOM 858 N N . GLY A 1 116 ? -3.632 -16.853 24.737 1.00 55.84 116 GLY A N 1
ATOM 859 C CA . GLY A 1 116 ? -4.319 -17.371 23.544 1.00 55.84 116 GLY A CA 1
ATOM 860 C C . GLY A 1 116 ? -4.833 -16.298 22.573 1.00 55.84 116 GLY A C 1
ATOM 861 O O . GLY A 1 116 ? -4.902 -16.544 21.374 1.00 55.84 116 GLY A O 1
ATOM 862 N N . ARG A 1 117 ? -5.144 -15.088 23.055 1.00 67.38 117 ARG A N 1
ATOM 863 C CA . ARG A 1 117 ? -5.869 -14.063 22.276 1.00 67.38 117 ARG A CA 1
ATOM 864 C C . ARG A 1 117 ? -4.981 -13.206 21.381 1.00 67.38 117 ARG A C 1
ATOM 866 O O . ARG A 1 117 ? -5.463 -12.648 20.403 1.00 67.38 117 ARG A O 1
ATOM 873 N N . GLU A 1 118 ? -3.685 -13.106 21.674 1.00 79.88 118 GLU A N 1
ATOM 874 C CA . GLU A 1 118 ? -2.734 -12.401 20.799 1.00 79.88 118 GLU A CA 1
ATOM 875 C C . GLU A 1 118 ? -2.672 -13.042 19.408 1.00 79.88 118 GLU A C 1
ATOM 877 O O . GLU A 1 118 ? -2.689 -12.341 18.394 1.00 79.88 118 GLU A O 1
ATOM 882 N N . LYS A 1 119 ? -2.686 -14.379 19.364 1.00 81.62 119 LYS A N 1
ATOM 883 C CA . LYS A 1 119 ? -2.725 -15.138 18.117 1.00 81.62 119 LYS A CA 1
ATOM 884 C C . LYS A 1 119 ? -3.995 -14.836 17.322 1.00 81.62 119 LYS A C 1
ATOM 886 O O . LYS A 1 119 ? -3.895 -14.539 16.141 1.00 81.62 119 LYS A O 1
ATOM 891 N N . ASP A 1 120 ? -5.156 -14.794 17.971 1.00 82.81 120 ASP A N 1
ATOM 892 C CA . ASP A 1 120 ? -6.428 -14.482 17.304 1.00 82.81 120 ASP A CA 1
ATOM 893 C C . ASP A 1 120 ? -6.444 -13.078 16.678 1.00 82.81 120 ASP A C 1
ATOM 895 O O . ASP A 1 120 ? -7.056 -12.856 15.627 1.00 82.81 120 ASP A O 1
ATOM 899 N N . VAL A 1 121 ? -5.776 -12.114 17.320 1.00 86.25 121 VAL A N 1
ATOM 900 C CA . VAL A 1 121 ? -5.651 -10.736 16.825 1.00 86.25 121 VAL A CA 1
ATOM 901 C C . VAL A 1 121 ? -4.740 -10.689 15.593 1.00 86.25 121 VAL A C 1
ATOM 903 O O . VAL A 1 121 ? -5.095 -10.052 14.598 1.00 86.25 121 VAL A O 1
ATOM 906 N N . LEU A 1 122 ? -3.607 -11.397 15.626 1.00 85.50 122 LEU A N 1
ATOM 907 C CA . LEU A 1 122 ? -2.702 -11.543 14.479 1.00 85.50 122 LEU A CA 1
ATOM 908 C C . LEU A 1 122 ? -3.379 -12.285 13.317 1.00 85.50 122 LEU A C 1
ATOM 910 O O . LEU A 1 122 ? -3.373 -11.790 12.191 1.00 85.50 122 LEU A O 1
ATOM 914 N N . ASP A 1 123 ? -4.049 -13.405 13.595 1.00 82.69 123 ASP A N 1
ATOM 915 C CA . ASP A 1 123 ? -4.788 -14.213 12.614 1.00 82.69 123 ASP A CA 1
ATOM 916 C C . ASP A 1 123 ? -5.970 -13.434 12.006 1.00 82.69 123 ASP A C 1
ATOM 918 O O . ASP A 1 123 ? -6.390 -13.681 10.875 1.00 82.69 123 ASP A O 1
ATOM 922 N N . SER A 1 124 ? -6.490 -12.434 12.726 1.00 81.44 124 SER A N 1
ATOM 923 C CA . SER A 1 124 ? -7.506 -11.500 12.225 1.00 81.44 124 SER A CA 1
ATOM 924 C C . SER A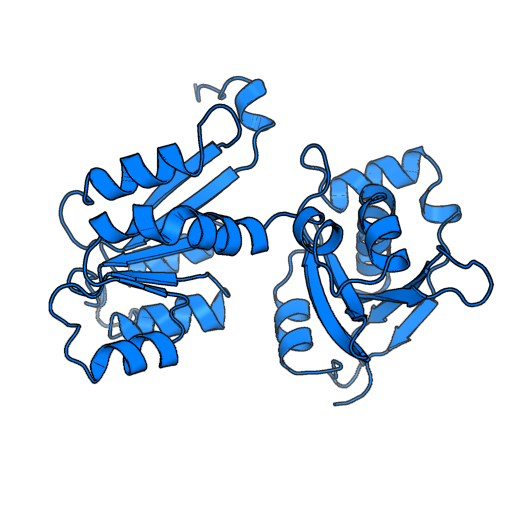 1 124 ? -6.934 -10.365 11.365 1.00 81.44 124 SER A C 1
ATOM 926 O O . SER A 1 124 ? -7.704 -9.554 10.850 1.00 81.44 124 SER A O 1
ATOM 928 N N . GLY A 1 125 ? -5.615 -10.324 11.162 1.00 80.19 125 GLY A N 1
ATOM 929 C CA . GLY A 1 125 ? -4.945 -9.429 10.220 1.00 80.19 125 GLY A CA 1
ATOM 930 C C . GLY A 1 125 ? -4.175 -8.271 10.850 1.00 80.19 125 GLY A C 1
ATOM 931 O O . GLY A 1 125 ? -3.838 -7.335 10.125 1.00 80.19 125 GLY A O 1
ATOM 932 N N . ALA A 1 126 ? -3.908 -8.296 12.161 1.00 87.06 126 ALA A N 1
ATOM 933 C CA . ALA A 1 126 ? -3.045 -7.299 12.786 1.00 87.06 126 ALA A CA 1
ATOM 934 C C . ALA A 1 126 ? -1.582 -7.524 12.394 1.00 87.06 126 ALA A C 1
ATOM 936 O O . ALA A 1 126 ? -1.077 -8.644 12.441 1.00 87.06 126 ALA A O 1
ATOM 937 N N . ASP A 1 127 ? -0.872 -6.449 12.064 1.00 86.06 127 ASP A N 1
ATOM 938 C CA . ASP A 1 127 ? 0.558 -6.512 11.760 1.00 86.06 127 ASP A CA 1
ATOM 939 C C . ASP A 1 127 ? 1.400 -6.509 13.038 1.00 86.06 127 ASP A C 1
ATOM 941 O O . ASP A 1 127 ? 2.535 -6.986 13.034 1.00 86.06 127 ASP A O 1
ATOM 945 N N . CYS A 1 128 ? 0.874 -5.957 14.132 1.00 88.56 128 CYS A N 1
ATOM 946 C CA . CYS A 1 128 ? 1.511 -5.966 15.442 1.00 88.56 128 CYS A CA 1
ATOM 947 C C . CYS A 1 128 ? 0.459 -5.907 16.553 1.00 88.56 128 CYS A C 1
ATOM 949 O O . CYS A 1 128 ? -0.540 -5.198 16.426 1.00 88.56 128 CYS A O 1
ATOM 951 N N . VAL A 1 129 ? 0.712 -6.620 17.652 1.00 90.38 129 VAL A N 1
ATOM 952 C CA . VAL A 1 129 ? -0.105 -6.572 18.865 1.00 90.38 129 VAL A CA 1
ATOM 953 C C . VAL A 1 129 ? 0.736 -6.005 19.998 1.00 90.38 129 VAL A C 1
ATOM 955 O O . VAL A 1 129 ? 1.860 -6.436 20.243 1.00 90.38 129 VAL A O 1
ATOM 958 N N . LEU A 1 130 ? 0.190 -5.011 20.686 1.00 89.25 130 LEU A N 1
ATOM 959 C CA . LEU A 1 130 ? 0.779 -4.386 21.856 1.00 89.25 130 LEU A CA 1
ATOM 960 C C . LEU A 1 130 ? -0.151 -4.577 23.043 1.00 89.25 130 LEU A C 1
ATOM 962 O O . LEU A 1 130 ? -1.368 -4.427 22.935 1.00 89.25 130 LEU A O 1
ATOM 966 N N . ARG A 1 131 ? 0.432 -4.815 24.217 1.00 85.56 131 ARG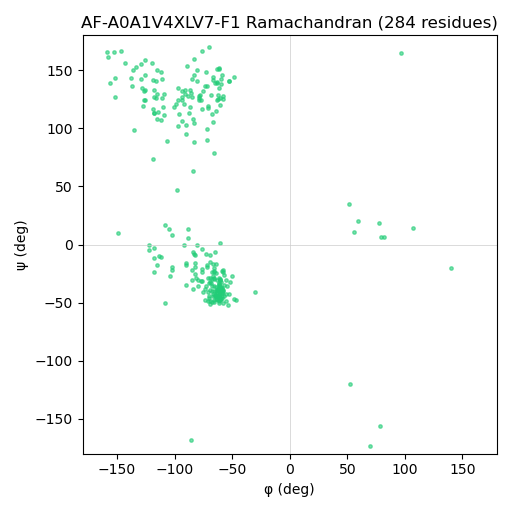 A N 1
ATOM 967 C CA . ARG A 1 131 ? -0.341 -4.795 25.460 1.00 85.56 131 ARG A CA 1
ATOM 968 C C . ARG A 1 131 ? -0.836 -3.387 25.762 1.00 85.56 131 ARG A C 1
ATOM 970 O O . ARG A 1 131 ? -1.980 -3.217 26.159 1.00 85.56 131 ARG A O 1
ATOM 977 N N . HIS A 1 132 ? 0.011 -2.368 25.618 1.00 85.38 132 HIS A N 1
ATOM 978 C CA . HIS A 1 132 ? -0.296 -0.996 26.039 1.00 85.38 132 HIS A CA 1
ATOM 979 C C . HIS A 1 132 ? 0.150 0.008 24.971 1.00 85.38 132 HIS A C 1
ATOM 981 O O . HIS A 1 132 ? 1.154 -0.218 24.295 1.00 85.38 132 HIS A O 1
ATOM 987 N N . ALA A 1 133 ? -0.547 1.144 24.864 1.00 83.38 133 ALA A N 1
ATOM 988 C CA . ALA A 1 133 ? -0.249 2.187 23.876 1.00 83.38 133 ALA A CA 1
ATOM 989 C C . ALA A 1 133 ? 1.170 2.766 24.025 1.00 83.38 133 ALA A C 1
ATOM 991 O O . ALA A 1 133 ? 1.833 3.046 23.031 1.00 83.38 133 ALA A O 1
ATOM 992 N N . ARG A 1 134 ? 1.699 2.837 25.256 1.00 83.75 134 ARG A N 1
ATOM 993 C CA . ARG A 1 134 ? 3.097 3.234 25.523 1.00 83.75 134 ARG A CA 1
ATOM 994 C C . ARG A 1 134 ? 4.134 2.349 24.816 1.00 83.75 134 ARG A C 1
ATOM 996 O O . ARG A 1 134 ? 5.251 2.797 24.581 1.00 83.75 134 ARG A O 1
ATOM 1003 N N . GLY A 1 135 ? 3.765 1.120 24.447 1.00 86.06 135 GLY A N 1
ATOM 1004 C CA . GLY A 1 135 ? 4.604 0.213 23.663 1.00 86.06 135 GLY A CA 1
ATOM 1005 C C . GLY A 1 135 ? 4.812 0.645 22.207 1.00 86.06 135 GLY A C 1
ATOM 1006 O O . GLY A 1 135 ? 5.654 0.071 21.532 1.00 86.06 135 GLY A O 1
ATOM 1007 N N . LEU A 1 136 ? 4.105 1.664 21.703 1.00 87.88 136 LEU A N 1
ATOM 1008 C CA . LEU A 1 136 ? 4.303 2.155 20.333 1.00 87.88 136 LEU A CA 1
ATOM 1009 C C . LEU A 1 136 ? 5.746 2.619 20.084 1.00 87.88 136 LEU A C 1
ATOM 1011 O O . LEU A 1 136 ? 6.309 2.323 19.032 1.00 87.88 136 LEU A O 1
ATOM 1015 N N . ARG A 1 137 ? 6.381 3.258 21.078 1.00 86.81 137 ARG A N 1
ATOM 1016 C CA . ARG A 1 137 ? 7.776 3.719 20.969 1.00 86.81 137 ARG A CA 1
ATOM 1017 C C . ARG A 1 137 ? 8.758 2.574 20.721 1.00 86.81 137 ARG A C 1
ATOM 1019 O O . ARG A 1 137 ? 9.693 2.737 19.940 1.00 86.81 137 ARG A O 1
ATOM 1026 N N . SER A 1 138 ? 8.545 1.406 21.334 1.00 84.25 138 SER A N 1
ATOM 1027 C CA . SER A 1 138 ? 9.451 0.261 21.155 1.00 84.25 138 SER A CA 1
ATOM 1028 C C . SER A 1 138 ? 9.335 -0.376 19.770 1.00 84.25 138 SER A C 1
ATOM 1030 O O . SER A 1 138 ? 10.257 -1.064 19.338 1.00 84.25 138 SER A O 1
ATOM 1032 N N . ILE A 1 139 ? 8.246 -0.107 19.045 1.00 82.25 139 ILE A N 1
ATOM 1033 C CA . ILE A 1 139 ? 8.031 -0.580 17.677 1.00 82.25 139 ILE A CA 1
ATOM 1034 C C . ILE A 1 139 ? 8.139 0.540 16.635 1.00 82.25 139 ILE A C 1
ATOM 1036 O O . ILE A 1 139 ? 7.705 0.340 15.500 1.00 82.25 139 ILE A O 1
ATOM 1040 N N . ARG A 1 140 ? 8.734 1.696 16.974 1.00 79.69 140 ARG A N 1
ATOM 1041 C CA . ARG A 1 140 ? 8.827 2.865 16.077 1.00 79.69 140 ARG A CA 1
ATOM 1042 C C . ARG A 1 140 ? 9.314 2.513 14.671 1.00 79.69 140 ARG A C 1
ATOM 1044 O O . ARG A 1 140 ? 8.655 2.838 13.695 1.00 79.69 140 ARG A O 1
ATOM 1051 N N . TYR A 1 141 ? 10.381 1.721 14.571 1.00 68.75 141 TYR A N 1
ATOM 1052 C CA . TYR A 1 141 ? 10.973 1.324 13.293 1.00 68.75 141 TYR A CA 1
ATOM 1053 C C . TYR A 1 141 ? 10.055 0.404 12.485 1.00 68.75 141 TYR A C 1
ATOM 1055 O O . TYR A 1 141 ? 10.061 0.416 11.257 1.00 68.75 141 TYR A O 1
ATOM 1063 N N . ARG A 1 142 ? 9.223 -0.391 13.166 1.00 71.69 142 ARG A N 1
ATOM 1064 C CA . ARG A 1 142 ? 8.196 -1.209 12.519 1.00 71.69 142 ARG A CA 1
ATOM 1065 C C . ARG A 1 142 ? 7.043 -0.335 12.040 1.00 71.69 142 ARG A C 1
ATOM 1067 O O . ARG A 1 142 ? 6.528 -0.594 10.963 1.00 71.69 142 ARG A O 1
ATOM 1074 N N . ILE A 1 143 ? 6.655 0.696 12.794 1.00 78.12 143 ILE A N 1
ATOM 1075 C CA . ILE A 1 143 ? 5.651 1.687 12.375 1.00 78.12 143 ILE A CA 1
ATOM 1076 C C . ILE A 1 143 ? 6.137 2.447 11.140 1.00 78.12 143 ILE A C 1
ATOM 1078 O O . ILE A 1 143 ? 5.405 2.524 10.154 1.00 78.12 143 ILE A O 1
ATOM 1082 N N . GLU A 1 144 ? 7.380 2.924 11.148 1.00 68.94 144 GLU A N 1
ATOM 1083 C CA . GLU A 1 144 ? 8.040 3.515 9.978 1.00 68.94 144 GLU A CA 1
ATOM 1084 C C . GLU A 1 144 ? 8.057 2.532 8.806 1.00 68.94 144 GLU A C 1
ATOM 1086 O O . GLU A 1 144 ? 7.705 2.898 7.690 1.00 68.94 144 GLU A O 1
ATOM 1091 N N . ALA A 1 145 ? 8.380 1.256 9.032 1.00 61.38 145 ALA A N 1
ATOM 1092 C CA . ALA A 1 145 ? 8.347 0.237 7.986 1.00 61.38 145 ALA A CA 1
ATOM 1093 C C . ALA A 1 145 ? 6.927 0.012 7.428 1.00 61.38 145 ALA A C 1
ATOM 1095 O O . ALA A 1 145 ? 6.740 0.005 6.216 1.00 61.38 145 ALA A O 1
ATOM 1096 N N . MET A 1 146 ? 5.914 -0.124 8.288 1.00 70.50 146 MET A N 1
ATOM 1097 C CA . MET A 1 146 ? 4.511 -0.344 7.907 1.00 70.50 146 MET A CA 1
ATOM 1098 C C . MET A 1 146 ? 3.927 0.840 7.132 1.00 70.50 146 MET A C 1
ATOM 1100 O O . MET A 1 146 ? 3.169 0.650 6.188 1.00 70.50 146 MET A O 1
ATOM 1104 N N . THR A 1 147 ? 4.308 2.060 7.500 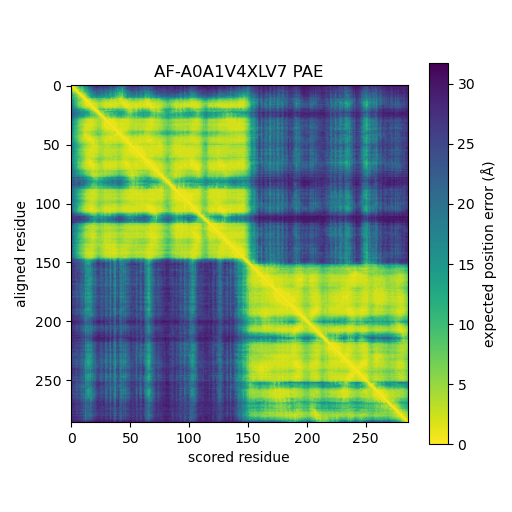1.00 66.31 147 THR A N 1
ATOM 1105 C CA . THR A 1 147 ? 3.846 3.291 6.839 1.00 66.31 147 THR A CA 1
ATOM 1106 C C . THR A 1 147 ? 4.670 3.643 5.604 1.00 66.31 147 THR A C 1
ATOM 1108 O O . THR A 1 147 ? 4.125 4.165 4.633 1.00 66.31 147 THR A O 1
ATOM 1111 N N . SER A 1 148 ? 5.955 3.284 5.575 1.00 52.41 148 SER A N 1
ATOM 1112 C CA . SER A 1 148 ? 6.818 3.420 4.394 1.00 52.41 148 SER A CA 1
ATOM 1113 C C . SER A 1 148 ? 6.484 2.419 3.288 1.00 52.41 148 SER A C 1
ATOM 1115 O O . SER A 1 148 ? 6.795 2.694 2.127 1.00 52.41 148 SER A O 1
ATOM 1117 N N . VAL A 1 149 ? 5.784 1.316 3.603 1.00 46.84 149 VAL A N 1
ATOM 1118 C CA . VAL A 1 149 ? 5.179 0.401 2.611 1.00 46.84 149 VAL A CA 1
ATOM 1119 C C . VAL A 1 149 ? 4.211 1.141 1.683 1.00 46.84 149 VAL A C 1
ATOM 1121 O O . VAL A 1 149 ? 4.071 0.749 0.529 1.00 46.84 149 VAL A O 1
ATOM 1124 N N . PHE A 1 150 ? 3.612 2.252 2.119 1.00 47.22 150 PHE A N 1
ATOM 1125 C CA . PHE A 1 150 ? 2.768 3.065 1.242 1.00 47.22 150 PHE A CA 1
ATOM 1126 C C . PHE A 1 150 ? 3.536 4.037 0.353 1.00 47.22 150 PHE A C 1
ATOM 1128 O O . PHE A 1 150 ? 2.910 4.639 -0.518 1.00 47.22 150 PHE A O 1
ATOM 1135 N N . TYR A 1 151 ? 4.850 4.221 0.545 1.00 49.53 151 TYR A N 1
ATOM 1136 C CA . TYR A 1 151 ? 5.490 5.444 0.062 1.00 49.53 151 TYR A CA 1
ATOM 1137 C C . TYR A 1 151 ? 6.947 5.416 -0.382 1.00 49.53 151 TYR A C 1
ATOM 1139 O O . TYR A 1 151 ? 7.454 6.501 -0.657 1.00 49.53 151 TYR A O 1
ATOM 1147 N N . SER A 1 152 ? 7.653 4.291 -0.550 1.00 50.69 152 SER A N 1
ATOM 1148 C CA . SER A 1 152 ? 8.938 4.451 -1.252 1.00 50.69 152 SER A CA 1
ATOM 1149 C C . SER A 1 152 ? 9.471 3.269 -2.051 1.00 50.69 152 SER A C 1
ATOM 1151 O O . SER A 1 152 ? 9.776 2.192 -1.539 1.00 50.69 152 SER A O 1
ATOM 1153 N N . ARG A 1 153 ? 9.764 3.590 -3.315 1.00 57.22 153 ARG A N 1
ATOM 1154 C CA . ARG A 1 153 ? 10.916 3.102 -4.086 1.00 57.22 153 ARG A CA 1
ATOM 1155 C C . ARG A 1 153 ? 12.141 2.785 -3.208 1.00 57.22 153 ARG A C 1
ATOM 1157 O O . ARG A 1 153 ? 12.794 1.769 -3.438 1.00 57.22 153 ARG A O 1
ATOM 1164 N N . ASN A 1 154 ? 12.437 3.613 -2.202 1.00 56.34 154 ASN A N 1
ATOM 1165 C CA . ASN A 1 154 ? 13.643 3.500 -1.376 1.00 56.34 154 ASN A CA 1
ATOM 1166 C C . ASN A 1 154 ? 13.731 2.160 -0.629 1.00 56.34 154 ASN A C 1
ATOM 1168 O O . ASN A 1 154 ? 14.835 1.654 -0.458 1.00 56.34 154 ASN A O 1
ATOM 1172 N N . ARG A 1 155 ? 12.602 1.529 -0.257 1.00 62.84 155 ARG A N 1
ATOM 1173 C CA . ARG A 1 155 ? 12.613 0.184 0.351 1.00 62.84 155 ARG A CA 1
ATOM 1174 C C . ARG A 1 155 ? 13.223 -0.852 -0.590 1.00 62.84 155 ARG A C 1
ATOM 1176 O O . ARG A 1 155 ? 14.064 -1.640 -0.174 1.00 62.84 155 ARG A O 1
ATOM 1183 N N . LEU A 1 156 ? 12.796 -0.856 -1.849 1.00 67.44 156 LEU A N 1
ATOM 1184 C CA . LEU A 1 156 ? 13.324 -1.783 -2.849 1.00 67.44 156 LEU A CA 1
ATOM 1185 C C . LEU A 1 156 ? 14.759 -1.428 -3.250 1.00 67.44 156 LEU A C 1
ATOM 1187 O O . LEU A 1 156 ? 15.544 -2.314 -3.571 1.00 67.44 156 LEU A O 1
ATOM 1191 N N . GLU A 1 157 ? 15.128 -0.151 -3.183 1.00 65.62 157 GLU A N 1
ATOM 1192 C CA . GLU A 1 157 ? 16.496 0.289 -3.445 1.00 65.62 157 GLU A CA 1
ATOM 1193 C C . GLU A 1 157 ? 17.507 -0.229 -2.412 1.00 65.62 157 GLU A C 1
ATOM 1195 O O . GLU A 1 157 ? 18.605 -0.641 -2.790 1.00 65.62 157 GLU A O 1
ATOM 1200 N N . ILE A 1 158 ? 17.147 -0.249 -1.125 1.00 67.31 158 ILE A N 1
ATOM 1201 C CA . ILE A 1 158 ? 18.047 -0.696 -0.047 1.00 67.31 158 ILE A CA 1
ATOM 1202 C C . ILE A 1 158 ? 17.945 -2.197 0.252 1.00 67.31 158 ILE A C 1
ATOM 1204 O O . ILE A 1 158 ? 18.851 -2.760 0.861 1.00 67.31 158 ILE A O 1
ATOM 1208 N N . ALA A 1 159 ? 16.871 -2.864 -0.177 1.00 71.06 159 ALA A N 1
ATOM 1209 C CA . ALA A 1 159 ? 16.634 -4.277 0.107 1.00 71.06 159 ALA A CA 1
ATOM 1210 C C . ALA A 1 159 ? 17.725 -5.179 -0.499 1.00 71.06 159 ALA A C 1
ATOM 1212 O O . ALA A 1 159 ? 18.003 -5.122 -1.699 1.00 71.06 159 ALA A O 1
ATOM 1213 N N . ALA A 1 160 ? 18.364 -6.008 0.330 1.00 74.25 160 ALA A N 1
ATOM 1214 C CA . ALA A 1 160 ? 19.499 -6.841 -0.079 1.00 74.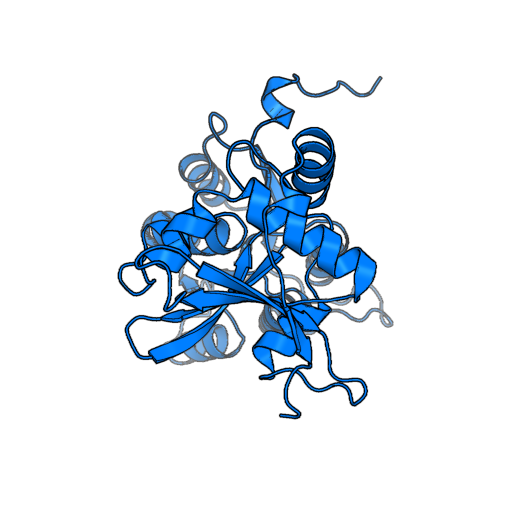25 160 ALA A CA 1
ATOM 1215 C C . ALA A 1 160 ? 19.119 -7.913 -1.114 1.00 74.25 160 ALA A C 1
ATOM 1217 O O . ALA A 1 160 ? 19.938 -8.270 -1.952 1.00 74.25 160 ALA A O 1
ATOM 1218 N N . ASP A 1 161 ? 17.873 -8.382 -1.086 1.00 80.88 161 ASP A N 1
ATOM 1219 C CA . ASP A 1 161 ? 17.331 -9.419 -1.964 1.00 80.88 161 ASP A CA 1
ATOM 1220 C C . ASP A 1 161 ? 16.840 -8.887 -3.321 1.00 80.88 161 ASP A C 1
ATOM 1222 O O . ASP A 1 161 ? 16.484 -9.672 -4.199 1.00 80.88 161 ASP A O 1
ATOM 1226 N N . VAL A 1 162 ? 16.827 -7.565 -3.524 1.00 86.19 162 VAL A N 1
ATOM 1227 C CA . VAL A 1 162 ? 16.385 -6.949 -4.782 1.00 86.19 162 VAL A CA 1
ATOM 1228 C C . VAL A 1 162 ? 17.563 -6.835 -5.763 1.00 86.19 162 VAL A C 1
ATOM 1230 O O . VAL A 1 162 ? 18.598 -6.256 -5.409 1.00 86.19 162 VAL A O 1
ATOM 1233 N N . PRO A 1 163 ? 17.425 -7.318 -7.014 1.00 89.44 163 PRO A N 1
ATOM 1234 C CA . PRO A 1 163 ? 18.495 -7.237 -8.003 1.00 89.44 163 PRO A CA 1
ATOM 1235 C C . PRO A 1 163 ? 18.885 -5.805 -8.383 1.00 89.44 163 PRO A C 1
ATOM 1237 O O . PRO A 1 163 ? 18.054 -4.894 -8.415 1.00 89.44 163 PRO A O 1
ATOM 1240 N N . ALA A 1 164 ? 20.150 -5.618 -8.768 1.00 87.69 164 ALA A N 1
ATOM 1241 C CA . ALA A 1 164 ? 20.693 -4.313 -9.148 1.00 87.69 164 ALA A CA 1
ATOM 1242 C C . ALA A 1 164 ? 19.935 -3.651 -10.314 1.00 87.69 164 ALA A C 1
ATOM 1244 O O . ALA A 1 164 ? 19.686 -2.447 -10.262 1.00 87.69 164 ALA A O 1
ATOM 1245 N N . TYR A 1 165 ? 19.505 -4.423 -11.320 1.00 87.94 165 TYR A N 1
ATOM 1246 C CA . TYR A 1 165 ? 18.744 -3.890 -12.457 1.00 87.94 165 TYR A CA 1
ATOM 1247 C C . TYR A 1 165 ? 17.404 -3.279 -12.015 1.00 87.94 165 TYR A C 1
ATOM 1249 O O . TYR A 1 165 ? 17.033 -2.204 -12.481 1.00 87.94 165 TYR A O 1
ATOM 1257 N N . VAL A 1 166 ? 16.717 -3.895 -11.043 1.00 88.88 166 VAL A N 1
ATOM 1258 C CA . VAL A 1 166 ? 15.477 -3.356 -10.462 1.00 88.88 166 VAL A CA 1
ATOM 1259 C C . VAL A 1 166 ? 15.773 -2.061 -9.721 1.00 88.88 166 VAL A C 1
ATOM 1261 O O . VAL A 1 166 ? 15.131 -1.044 -9.975 1.00 88.88 166 VAL A O 1
ATOM 1264 N N . LYS A 1 167 ? 16.789 -2.070 -8.849 1.00 87.25 167 LYS A N 1
ATOM 1265 C CA . LYS A 1 167 ? 17.201 -0.885 -8.085 1.00 87.25 167 LYS A CA 1
ATOM 1266 C C . LYS A 1 167 ? 17.499 0.285 -9.013 1.00 87.25 167 LYS A C 1
ATOM 1268 O O . LYS A 1 167 ? 16.959 1.364 -8.801 1.00 87.25 167 LYS A O 1
ATOM 1273 N N . ASN A 1 168 ? 18.282 0.060 -10.067 1.00 86.31 168 ASN A N 1
ATOM 1274 C CA . ASN A 1 168 ? 18.647 1.076 -11.051 1.00 86.31 168 ASN A CA 1
ATOM 1275 C C . ASN A 1 168 ? 17.426 1.697 -11.743 1.00 86.31 168 ASN A C 1
ATOM 1277 O O . ASN A 1 168 ? 17.375 2.919 -11.885 1.00 86.31 168 ASN A O 1
ATOM 1281 N N . GLN A 1 169 ? 16.423 0.898 -12.119 1.00 85.00 169 GLN A N 1
ATOM 1282 C CA . GLN A 1 169 ? 15.192 1.439 -12.708 1.00 85.00 169 GLN A CA 1
ATOM 1283 C C . GLN A 1 169 ? 14.355 2.217 -11.702 1.00 85.00 169 GLN A C 1
ATOM 1285 O O . GLN A 1 169 ? 13.830 3.278 -12.021 1.00 85.00 169 GLN A O 1
ATOM 1290 N N . LEU A 1 170 ? 14.281 1.740 -10.464 1.00 82.56 170 LEU A N 1
ATOM 1291 C CA . LEU A 1 170 ? 13.623 2.466 -9.386 1.00 82.56 170 LEU A CA 1
ATOM 1292 C C . LEU A 1 170 ? 14.322 3.804 -9.095 1.00 82.56 170 LEU A C 1
ATOM 1294 O O . LEU A 1 170 ? 13.646 4.787 -8.784 1.00 82.56 170 LEU A O 1
ATOM 1298 N N . ARG A 1 171 ? 15.647 3.901 -9.306 1.00 80.81 171 ARG A N 1
ATOM 1299 C CA . ARG A 1 171 ? 16.357 5.193 -9.284 1.00 80.81 171 ARG A CA 1
ATOM 1300 C C . ARG A 1 171 ? 15.859 6.180 -10.325 1.00 80.81 171 ARG A C 1
ATOM 1302 O O . ARG A 1 171 ? 15.854 7.380 -10.066 1.00 80.81 171 ARG A O 1
ATOM 1309 N N . ARG A 1 172 ? 15.374 5.670 -11.452 1.00 81.38 172 ARG A N 1
ATOM 1310 C CA . ARG A 1 172 ? 14.773 6.414 -12.563 1.00 81.38 172 ARG A CA 1
ATOM 1311 C C . ARG A 1 172 ? 13.244 6.404 -12.465 1.00 81.38 172 ARG A C 1
ATOM 1313 O O . ARG A 1 172 ? 12.555 6.125 -13.445 1.00 81.38 172 ARG A O 1
ATOM 1320 N N . TRP A 1 173 ? 12.723 6.693 -11.269 1.00 79.94 173 TRP A N 1
ATOM 1321 C CA . TRP A 1 173 ? 11.292 6.626 -10.952 1.00 79.94 173 TRP A CA 1
ATOM 1322 C C . TRP A 1 173 ? 10.406 7.298 -12.000 1.00 79.94 173 TRP A C 1
ATOM 1324 O O . TRP A 1 173 ? 9.435 6.689 -12.439 1.00 79.94 173 TRP A O 1
ATOM 1334 N N . ASP A 1 174 ? 10.747 8.519 -12.419 1.00 81.31 174 ASP A N 1
ATOM 1335 C CA . ASP A 1 174 ? 9.909 9.290 -13.340 1.00 81.31 174 ASP A CA 1
ATOM 1336 C C . ASP A 1 174 ? 9.689 8.550 -14.664 1.00 81.31 174 ASP A C 1
ATOM 1338 O O . ASP A 1 174 ? 8.577 8.540 -15.186 1.00 81.31 174 ASP A O 1
ATOM 1342 N N . SER A 1 175 ? 10.706 7.844 -15.168 1.00 81.75 175 SER A N 1
ATOM 1343 C CA . SER A 1 175 ? 10.583 7.022 -16.373 1.00 81.75 175 SER A CA 1
ATOM 1344 C C . SER A 1 175 ? 9.632 5.847 -16.155 1.00 81.75 175 SER A C 1
ATOM 1346 O O . SER A 1 175 ? 8.731 5.627 -16.963 1.00 81.75 175 SER A O 1
ATOM 1348 N N . VAL A 1 176 ? 9.789 5.112 -15.048 1.00 85.44 176 VAL A N 1
ATOM 1349 C CA . VAL A 1 176 ? 8.934 3.957 -14.719 1.00 85.44 176 VAL A CA 1
ATOM 1350 C C . VAL A 1 176 ? 7.485 4.396 -14.515 1.00 85.44 176 VAL A C 1
ATOM 1352 O O . VAL A 1 176 ? 6.566 3.769 -15.039 1.00 85.44 176 VAL A O 1
ATOM 1355 N N . ALA A 1 177 ? 7.274 5.492 -13.792 1.00 86.12 177 ALA A N 1
ATOM 1356 C CA . ALA A 1 177 ? 5.958 6.010 -13.458 1.00 86.12 177 ALA A CA 1
ATOM 1357 C C . ALA A 1 177 ? 5.246 6.610 -14.682 1.00 86.12 177 ALA A C 1
ATOM 1359 O O . ALA A 1 177 ? 4.064 6.336 -14.896 1.00 86.12 177 ALA A O 1
ATOM 1360 N N . ALA A 1 178 ? 5.967 7.346 -15.536 1.00 87.25 178 ALA A N 1
ATOM 1361 C CA . ALA A 1 178 ? 5.438 7.853 -16.802 1.00 87.25 178 ALA A CA 1
ATOM 1362 C C . ALA A 1 178 ? 4.988 6.710 -17.720 1.00 87.25 178 ALA A C 1
ATOM 1364 O O . ALA A 1 178 ? 3.885 6.739 -18.269 1.00 87.25 178 ALA A O 1
ATOM 1365 N N . VAL A 1 179 ? 5.824 5.681 -17.853 1.00 87.62 179 VAL A N 1
ATOM 1366 C CA . VAL A 1 179 ? 5.549 4.509 -18.687 1.00 87.62 179 VAL A CA 1
ATOM 1367 C C . VAL A 1 179 ? 4.396 3.670 -18.137 1.00 87.62 179 VAL A C 1
ATOM 1369 O O . VAL A 1 179 ? 3.555 3.202 -18.908 1.00 87.62 179 VAL A O 1
ATOM 1372 N N . ALA A 1 180 ? 4.326 3.492 -16.818 1.00 89.25 180 ALA A N 1
ATOM 1373 C CA . ALA A 1 180 ? 3.226 2.792 -16.166 1.00 89.25 180 ALA A CA 1
ATOM 1374 C C . ALA A 1 180 ? 1.889 3.497 -16.418 1.00 89.25 180 ALA A C 1
ATOM 1376 O O . ALA A 1 180 ? 0.907 2.846 -16.778 1.00 89.25 180 ALA A O 1
ATOM 1377 N N . PHE A 1 181 ? 1.861 4.827 -16.290 1.00 89.38 181 PHE A N 1
ATOM 1378 C CA . PHE A 1 181 ? 0.659 5.617 -16.541 1.00 89.38 181 PHE A CA 1
ATOM 1379 C C . PHE A 1 181 ? 0.245 5.589 -18.018 1.00 89.38 181 PHE A C 1
ATOM 1381 O O . PHE A 1 181 ? -0.931 5.404 -18.326 1.00 89.38 181 PHE A O 1
ATOM 1388 N N . GLU A 1 182 ? 1.201 5.700 -18.944 1.00 89.62 182 GLU A N 1
ATOM 1389 C CA . GLU A 1 182 ? 0.930 5.571 -20.382 1.00 89.62 182 GLU A CA 1
ATOM 1390 C C . GLU A 1 182 ? 0.380 4.179 -20.729 1.00 89.62 182 GLU A C 1
ATOM 1392 O O . GLU A 1 182 ? -0.606 4.052 -21.456 1.00 89.62 182 GLU A O 1
ATOM 1397 N N . SER A 1 183 ? 0.968 3.127 -20.156 1.00 88.88 183 SER A N 1
ATOM 1398 C CA . SER A 1 183 ? 0.496 1.749 -20.322 1.00 88.88 183 SER A CA 1
ATOM 1399 C C . SER A 1 183 ? -0.913 1.572 -19.762 1.00 88.88 183 SER A C 1
ATOM 1401 O O . SER A 1 183 ? -1.741 0.922 -20.398 1.00 88.88 183 SER A O 1
ATOM 1403 N N . PHE A 1 184 ? -1.217 2.207 -18.625 1.00 88.81 184 PHE A N 1
ATOM 1404 C CA . PHE A 1 184 ? -2.563 2.224 -18.065 1.00 88.81 184 PHE A CA 1
ATOM 1405 C C . PHE A 1 184 ? -3.578 2.869 -19.014 1.00 88.81 184 PHE A C 1
ATOM 1407 O O . PHE A 1 184 ? -4.635 2.298 -19.281 1.00 88.81 184 PHE A O 1
ATOM 1414 N N . ARG A 1 185 ? -3.245 4.032 -19.584 1.00 88.44 185 ARG A N 1
ATOM 1415 C CA . ARG A 1 185 ? -4.127 4.728 -20.531 1.00 88.44 185 ARG A CA 1
ATOM 1416 C C . ARG A 1 185 ? -4.415 3.909 -21.787 1.00 88.44 185 ARG A C 1
ATOM 1418 O O . ARG A 1 185 ? -5.506 4.026 -22.335 1.00 88.44 185 ARG A O 1
ATOM 1425 N N . ARG A 1 186 ? -3.451 3.105 -22.246 1.00 88.12 186 ARG A N 1
ATOM 1426 C CA . ARG A 1 186 ? -3.589 2.277 -23.455 1.00 88.12 186 ARG A CA 1
ATOM 1427 C C . ARG A 1 186 ? -4.276 0.938 -23.206 1.00 88.12 186 ARG A C 1
ATOM 1429 O O . ARG A 1 186 ? -5.019 0.478 -24.066 1.00 88.12 186 ARG A O 1
ATOM 1436 N N . TYR A 1 187 ? -3.996 0.291 -22.076 1.00 85.25 187 TYR A N 1
ATOM 1437 C CA . TYR A 1 187 ? -4.341 -1.119 -21.854 1.00 85.25 187 TYR A CA 1
ATOM 1438 C C . TYR A 1 187 ? -5.238 -1.362 -20.633 1.00 85.25 187 TYR A C 1
ATOM 1440 O O . TYR A 1 187 ? -5.597 -2.508 -20.365 1.00 85.25 187 TYR A O 1
ATOM 1448 N N . GLY A 1 188 ? -5.608 -0.318 -19.888 1.00 85.75 188 GLY A N 1
ATOM 1449 C CA . GLY A 1 188 ? -6.298 -0.444 -18.607 1.00 85.75 188 GLY A CA 1
ATOM 1450 C C . GLY A 1 188 ? -5.337 -0.822 -17.479 1.00 85.75 188 GLY A C 1
ATOM 1451 O O . GLY A 1 188 ? -4.148 -0.542 -17.539 1.00 85.75 188 GLY A O 1
ATOM 1452 N N . ARG A 1 189 ? -5.831 -1.439 -16.403 1.00 84.56 189 ARG A N 1
ATOM 1453 C CA . ARG A 1 189 ? -4.992 -1.805 -15.245 1.00 84.56 189 ARG A CA 1
ATOM 1454 C C . ARG A 1 189 ? -3.840 -2.729 -15.670 1.00 84.56 189 ARG A C 1
ATOM 1456 O O . ARG A 1 189 ? -4.074 -3.760 -16.302 1.00 84.56 189 ARG A O 1
ATOM 1463 N N . VAL A 1 190 ? -2.612 -2.368 -15.296 1.00 89.31 190 VAL A N 1
ATOM 1464 C CA . VAL A 1 190 ? -1.380 -3.085 -15.659 1.00 89.31 190 VAL A CA 1
ATOM 1465 C C . VAL A 1 190 ? -0.465 -3.281 -14.456 1.00 89.31 190 VAL A C 1
ATOM 1467 O O . VAL A 1 190 ? -0.449 -2.479 -13.525 1.00 89.31 190 VAL A O 1
ATOM 1470 N N . VAL A 1 191 ? 0.342 -4.337 -14.514 1.00 90.06 191 VAL A N 1
ATOM 1471 C CA . VAL A 1 191 ? 1.503 -4.541 -13.642 1.00 90.06 191 VAL A CA 1
ATOM 1472 C C . VAL A 1 191 ? 2.761 -4.406 -14.492 1.00 90.06 191 VAL A C 1
ATOM 1474 O O . VAL A 1 191 ? 2.897 -5.078 -15.514 1.00 90.06 191 VAL A O 1
ATOM 1477 N N . MET A 1 192 ? 3.684 -3.543 -14.081 1.00 91.25 192 MET A N 1
ATOM 1478 C CA . MET A 1 192 ? 4.941 -3.311 -14.783 1.00 91.25 192 MET A CA 1
ATOM 1479 C C . MET A 1 192 ? 5.977 -4.361 -14.386 1.00 91.25 192 MET A C 1
ATOM 1481 O O . MET A 1 192 ? 6.549 -4.310 -13.302 1.00 91.25 192 MET A O 1
ATOM 1485 N N . GLY A 1 193 ? 6.231 -5.316 -15.270 1.00 91.56 193 GLY A N 1
ATOM 1486 C CA . GLY A 1 193 ? 7.360 -6.231 -15.177 1.00 91.56 193 GLY A CA 1
ATOM 1487 C C . GLY A 1 193 ? 8.678 -5.495 -15.405 1.00 91.56 193 GLY A C 1
ATOM 1488 O O . GLY A 1 193 ? 8.820 -4.790 -16.406 1.00 91.56 193 GLY A O 1
ATOM 1489 N N . ILE A 1 194 ? 9.624 -5.674 -14.488 1.00 91.50 194 ILE A N 1
ATOM 1490 C CA . ILE A 1 194 ? 11.020 -5.261 -14.622 1.00 91.50 194 ILE A CA 1
ATOM 1491 C C . ILE A 1 194 ? 11.837 -6.549 -14.705 1.00 91.50 194 ILE A C 1
ATOM 1493 O O . ILE A 1 194 ? 11.973 -7.270 -13.716 1.00 91.50 194 ILE A O 1
ATOM 1497 N N . GLU A 1 195 ? 12.338 -6.855 -15.897 1.00 90.31 195 GLU A N 1
ATOM 1498 C CA . GLU A 1 195 ? 13.096 -8.073 -16.197 1.00 90.31 195 GLU A CA 1
ATOM 1499 C C . GLU A 1 195 ? 14.551 -7.711 -16.505 1.00 90.31 195 GLU A C 1
ATOM 1501 O O . GLU A 1 195 ? 14.818 -6.631 -17.030 1.00 90.31 195 GLU A O 1
ATOM 1506 N N . ALA A 1 196 ? 15.498 -8.595 -16.185 1.00 86.94 196 ALA A N 1
ATOM 1507 C CA . ALA A 1 196 ? 16.892 -8.3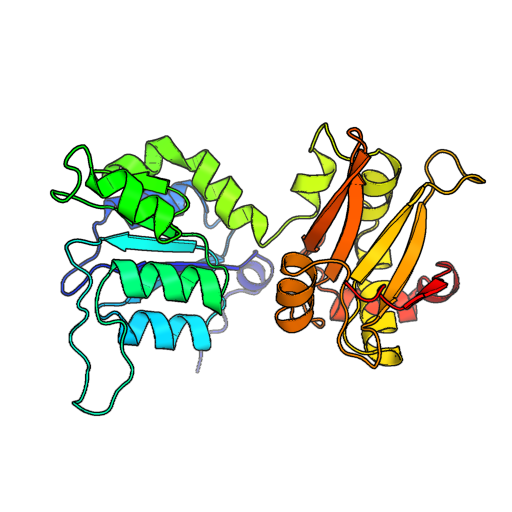89 -16.565 1.00 86.94 196 ALA A CA 1
ATOM 1508 C C . ALA A 1 196 ? 17.017 -8.336 -18.095 1.00 86.94 196 ALA A C 1
ATOM 1510 O O . ALA A 1 196 ? 16.441 -9.173 -18.794 1.00 86.94 196 ALA A O 1
ATOM 1511 N N . ASP A 1 197 ? 17.764 -7.361 -18.610 1.00 85.00 197 ASP A N 1
ATOM 1512 C CA . ASP A 1 197 ? 18.093 -7.316 -20.031 1.00 85.00 197 ASP A CA 1
ATOM 1513 C C . ASP A 1 197 ? 19.351 -8.154 -20.291 1.00 85.00 197 ASP A C 1
ATOM 1515 O O . ASP A 1 197 ? 20.421 -7.873 -19.756 1.00 85.00 197 ASP A O 1
ATOM 1519 N N . ALA A 1 198 ? 19.226 -9.202 -21.109 1.00 80.62 198 ALA A N 1
ATOM 1520 C CA . ALA A 1 198 ? 20.362 -10.046 -21.474 1.00 80.62 198 ALA A CA 1
ATOM 1521 C C . ALA A 1 198 ? 21.410 -9.292 -22.315 1.00 80.62 198 ALA A C 1
ATOM 1523 O O . ALA A 1 198 ? 22.567 -9.705 -22.349 1.00 80.62 198 ALA A O 1
ATOM 1524 N N . ALA A 1 199 ? 21.014 -8.204 -22.987 1.00 80.56 199 ALA A N 1
ATOM 1525 C CA . ALA A 1 199 ? 21.892 -7.388 -23.821 1.00 80.56 199 ALA A CA 1
ATOM 1526 C C . ALA A 1 199 ? 22.581 -6.239 -23.058 1.00 80.56 199 ALA A C 1
ATOM 1528 O O . ALA A 1 199 ? 23.558 -5.690 -23.563 1.00 80.56 199 ALA A O 1
ATOM 1529 N N . ASP A 1 200 ? 22.107 -5.884 -21.857 1.00 77.62 200 ASP A N 1
ATOM 1530 C CA . ASP A 1 200 ? 22.655 -4.802 -21.027 1.00 77.62 200 ASP A CA 1
ATOM 1531 C C . ASP A 1 200 ? 22.774 -5.256 -19.557 1.00 77.62 200 ASP A C 1
ATOM 1533 O O . ASP A 1 200 ? 21.784 -5.217 -18.815 1.00 77.62 200 ASP A O 1
ATOM 1537 N N . PRO A 1 201 ? 23.974 -5.684 -19.108 1.00 63.88 201 PRO A N 1
ATOM 1538 C CA . PRO A 1 201 ? 24.247 -6.106 -17.733 1.00 63.88 201 PRO A CA 1
ATOM 1539 C C . PRO A 1 201 ? 24.125 -4.942 -16.730 1.00 63.88 201 PRO A C 1
ATOM 1541 O O . PRO A 1 201 ? 25.102 -4.352 -16.277 1.00 63.88 201 PRO A O 1
ATOM 1544 N N . GLY A 1 202 ? 22.892 -4.601 -16.365 1.00 65.38 202 GLY A N 1
ATOM 1545 C CA . GLY A 1 202 ? 22.551 -3.445 -15.527 1.00 65.38 202 GLY A CA 1
ATOM 1546 C C . GLY A 1 202 ? 21.288 -2.724 -16.000 1.00 65.38 202 GLY A C 1
ATOM 1547 O O . GLY A 1 202 ? 20.641 -2.032 -15.201 1.00 65.38 202 GLY A O 1
ATOM 1548 N N . GLY A 1 203 ? 20.926 -2.941 -17.264 1.00 75.62 203 GLY A N 1
ATOM 1549 C CA . GLY A 1 203 ? 19.666 -2.567 -17.880 1.00 75.62 203 GLY A CA 1
ATOM 1550 C C . GLY A 1 203 ? 18.515 -3.483 -17.479 1.00 75.62 203 GLY A C 1
ATOM 1551 O O . GLY A 1 203 ? 18.685 -4.551 -16.885 1.00 75.62 203 GLY A O 1
ATOM 1552 N N . ALA A 1 204 ? 17.306 -3.023 -17.782 1.00 83.69 204 ALA A N 1
ATOM 1553 C CA . ALA A 1 204 ? 16.102 -3.800 -17.569 1.00 83.69 204 ALA A CA 1
ATOM 1554 C C . ALA A 1 204 ? 15.157 -3.648 -18.753 1.00 83.69 204 ALA A C 1
ATOM 1556 O O . ALA A 1 204 ? 14.992 -2.559 -19.308 1.00 83.69 204 ALA A O 1
ATOM 1557 N N . LYS A 1 205 ? 14.480 -4.741 -19.072 1.00 87.25 205 LYS A N 1
ATOM 1558 C CA . LYS A 1 205 ? 13.387 -4.783 -20.025 1.00 87.25 205 LYS A CA 1
ATOM 1559 C C . LYS A 1 205 ? 12.067 -4.558 -19.298 1.00 87.25 205 LYS A C 1
ATOM 1561 O O . LYS A 1 205 ? 11.794 -5.191 -18.276 1.00 87.25 205 LYS A O 1
ATOM 1566 N N . PHE A 1 206 ? 11.234 -3.674 -19.843 1.00 88.19 206 PHE A N 1
ATOM 1567 C CA . PHE A 1 206 ? 9.916 -3.390 -19.288 1.00 88.19 206 PHE A CA 1
ATOM 1568 C C . PHE A 1 206 ? 8.825 -4.178 -20.001 1.00 88.19 206 PHE A C 1
ATOM 1570 O O . PHE A 1 206 ? 8.751 -4.205 -21.232 1.00 88.19 206 PHE A O 1
ATOM 1577 N N . THR A 1 207 ? 7.929 -4.758 -19.209 1.00 89.56 207 THR A N 1
ATOM 1578 C CA . THR A 1 207 ? 6.738 -5.442 -19.711 1.00 89.56 207 THR A CA 1
ATOM 1579 C C . THR A 1 207 ? 5.488 -4.883 -19.041 1.00 89.56 207 THR A C 1
ATOM 1581 O O . THR A 1 207 ? 5.371 -4.920 -17.824 1.00 89.56 207 THR A O 1
ATOM 1584 N N . ALA A 1 208 ? 4.514 -4.411 -19.810 1.00 90.19 208 ALA A N 1
ATOM 1585 C CA . ALA A 1 208 ? 3.179 -4.108 -19.313 1.00 90.19 208 ALA A CA 1
ATOM 1586 C C . ALA A 1 208 ? 2.342 -5.395 -19.292 1.00 90.19 208 ALA A C 1
ATOM 1588 O O . ALA A 1 208 ? 1.948 -5.913 -20.342 1.00 90.19 208 ALA A O 1
ATOM 1589 N N . ILE A 1 209 ? 2.080 -5.921 -18.096 1.00 89.31 209 ILE A N 1
ATOM 1590 C CA . ILE A 1 209 ? 1.248 -7.108 -17.887 1.00 89.31 209 ILE A CA 1
ATOM 1591 C C . ILE A 1 209 ? -0.196 -6.644 -17.693 1.00 89.31 209 ILE A C 1
ATOM 1593 O O . ILE A 1 209 ? -0.553 -6.143 -16.627 1.00 89.31 209 ILE A O 1
ATOM 1597 N N . SER A 1 210 ? -1.019 -6.789 -18.730 1.00 86.44 210 SER A N 1
ATOM 1598 C CA . SER A 1 210 ? -2.455 -6.482 -18.678 1.00 86.44 210 SER A CA 1
ATOM 1599 C C . SER A 1 210 ? -3.272 -7.696 -18.236 1.00 86.44 210 SER A C 1
ATOM 1601 O O . SER A 1 210 ? -2.866 -8.836 -18.489 1.00 86.44 210 SER A O 1
ATOM 1603 N N . ALA A 1 211 ? -4.442 -7.452 -17.640 1.00 76.19 211 ALA A N 1
ATOM 1604 C CA . ALA A 1 211 ? -5.396 -8.507 -17.310 1.00 76.19 211 ALA A CA 1
ATOM 1605 C C . ALA A 1 211 ? -5.710 -9.376 -18.536 1.00 76.19 211 ALA A C 1
ATOM 1607 O O . ALA A 1 211 ? -5.856 -8.876 -19.656 1.00 76.19 211 ALA A O 1
ATOM 1608 N N . ASN A 1 212 ? -5.835 -10.680 -18.313 1.00 72.94 212 ASN A N 1
ATOM 1609 C CA . ASN A 1 212 ? -6.370 -11.578 -19.322 1.00 72.94 212 ASN A CA 1
ATOM 1610 C C . ASN A 1 212 ? -7.867 -11.256 -19.555 1.00 72.94 212 ASN A C 1
ATOM 1612 O O . ASN A 1 212 ? -8.568 -11.001 -18.571 1.00 72.94 212 ASN A O 1
ATOM 1616 N N . PRO A 1 213 ? -8.389 -11.302 -20.798 1.00 63.59 213 PRO A N 1
ATOM 1617 C CA . PRO A 1 213 ? -9.826 -11.188 -21.080 1.00 63.59 213 PRO A CA 1
ATOM 1618 C C . PRO A 1 213 ? -10.715 -12.130 -20.250 1.00 63.59 213 PRO A C 1
ATOM 1620 O O . PRO A 1 213 ? -11.854 -11.792 -19.949 1.00 63.59 213 PRO A O 1
ATOM 1623 N N . PHE A 1 214 ? -10.180 -13.276 -19.821 1.00 63.38 214 PHE A N 1
ATOM 1624 C CA . PHE A 1 214 ? -10.849 -14.252 -18.955 1.00 63.38 214 PHE A CA 1
ATOM 1625 C C . PHE A 1 214 ? -10.656 -13.978 -17.447 1.00 63.38 214 PHE A C 1
ATOM 1627 O O . PHE A 1 214 ? -10.930 -14.834 -16.613 1.00 63.38 214 PHE A O 1
ATOM 1634 N N . GLY A 1 215 ? -10.165 -12.792 -17.070 1.00 56.28 215 GLY A N 1
ATOM 1635 C CA . GLY A 1 215 ? -10.065 -12.331 -15.677 1.00 56.28 215 GLY A CA 1
ATOM 1636 C C . GLY A 1 215 ? -8.848 -12.832 -14.889 1.00 56.28 215 GLY A C 1
ATOM 1637 O O . GLY A 1 215 ? -8.750 -12.569 -13.687 1.00 56.28 215 GLY A O 1
ATOM 1638 N N . GLY A 1 216 ? -7.921 -13.532 -15.547 1.00 63.12 216 GLY A N 1
ATOM 1639 C CA . GLY A 1 216 ? -6.704 -14.071 -14.942 1.00 63.12 216 GLY A CA 1
ATOM 1640 C C . GLY A 1 216 ? -5.654 -13.003 -14.625 1.00 63.12 216 GLY A C 1
ATOM 1641 O O . GLY A 1 216 ? -5.374 -12.120 -15.439 1.00 63.12 216 GLY A O 1
ATOM 1642 N N . TRP A 1 217 ? -5.064 -13.122 -13.439 1.00 71.31 217 TRP A N 1
ATOM 1643 C CA . TRP A 1 217 ? -3.827 -12.473 -13.001 1.00 71.31 217 TRP A CA 1
ATOM 1644 C C . TRP A 1 217 ? -2.881 -13.578 -12.509 1.00 71.31 217 TRP A C 1
ATOM 1646 O O . TRP A 1 217 ? -3.379 -14.640 -12.140 1.00 71.31 217 TRP A O 1
ATOM 1656 N N . PRO A 1 218 ? -1.555 -13.348 -12.454 1.00 62.22 218 PRO A N 1
ATOM 1657 C CA . PRO A 1 218 ? -0.587 -14.398 -12.120 1.00 62.22 218 PRO A CA 1
ATOM 1658 C C . PRO A 1 218 ? -0.859 -15.104 -10.786 1.00 62.22 218 PRO A C 1
ATOM 1660 O O . PRO A 1 218 ? -0.532 -16.275 -10.639 1.00 62.22 218 PRO A O 1
ATOM 1663 N N . ASP A 1 219 ? -1.440 -14.385 -9.823 1.00 73.50 219 ASP A N 1
ATOM 1664 C CA . ASP A 1 219 ? -1.811 -14.894 -8.508 1.00 73.50 219 ASP A CA 1
ATOM 1665 C C . ASP A 1 219 ? -2.890 -14.003 -7.852 1.00 73.50 219 ASP A C 1
ATOM 1667 O O . ASP A 1 219 ? -3.157 -12.872 -8.286 1.00 73.50 219 ASP A O 1
ATOM 1671 N N . ARG A 1 220 ? -3.526 -14.510 -6.783 1.00 70.00 220 ARG A N 1
ATOM 1672 C CA . ARG A 1 220 ? -4.617 -13.822 -6.064 1.00 70.00 220 ARG A CA 1
ATOM 1673 C C . ARG A 1 220 ? -4.183 -12.489 -5.448 1.00 70.00 220 ARG A C 1
ATOM 1675 O O . ARG A 1 220 ? -4.988 -11.557 -5.420 1.00 70.00 220 ARG A O 1
ATOM 1682 N N . VAL A 1 221 ? -2.949 -12.391 -4.960 1.00 68.44 221 VAL A N 1
ATOM 1683 C CA . VAL A 1 221 ? -2.423 -11.177 -4.323 1.00 68.44 221 VAL A CA 1
ATOM 1684 C C . VAL A 1 221 ? -2.216 -10.095 -5.382 1.00 68.44 221 VAL A C 1
ATOM 1686 O O . VAL A 1 221 ? -2.754 -8.995 -5.247 1.00 68.44 221 VAL A O 1
ATOM 1689 N N . THR A 1 222 ? -1.558 -10.430 -6.493 1.00 73.75 222 THR A N 1
ATOM 1690 C CA . THR A 1 222 ? -1.398 -9.544 -7.653 1.00 73.75 222 THR A CA 1
ATOM 1691 C C . THR A 1 222 ? -2.754 -9.104 -8.205 1.00 73.75 222 THR A C 1
ATOM 1693 O O . THR A 1 222 ? -2.926 -7.925 -8.505 1.00 73.75 222 THR A O 1
ATOM 1696 N N . ARG A 1 223 ? -3.756 -9.995 -8.269 1.00 73.88 223 ARG A N 1
ATOM 1697 C CA . ARG A 1 223 ? -5.133 -9.637 -8.660 1.00 73.88 223 ARG A CA 1
ATOM 1698 C C . ARG A 1 223 ? -5.732 -8.566 -7.752 1.00 73.88 223 ARG A C 1
ATOM 1700 O O . ARG A 1 223 ? -6.283 -7.585 -8.243 1.00 73.88 223 ARG A O 1
ATOM 1707 N N . GLN A 1 224 ? -5.657 -8.755 -6.437 1.00 67.31 224 GLN A N 1
ATOM 1708 C CA . GLN A 1 224 ? -6.210 -7.804 -5.469 1.00 67.31 224 GLN A CA 1
ATOM 1709 C C . GLN A 1 224 ? -5.506 -6.448 -5.547 1.00 67.31 224 GLN A C 1
ATOM 1711 O O . GLN A 1 224 ? -6.172 -5.410 -5.549 1.00 67.31 224 GLN A O 1
ATOM 1716 N N . MET A 1 225 ? -4.179 -6.443 -5.684 1.00 70.69 225 MET A N 1
ATOM 1717 C CA . MET A 1 225 ? -3.411 -5.215 -5.891 1.00 70.69 225 MET A CA 1
ATOM 1718 C C . MET A 1 225 ? -3.823 -4.524 -7.193 1.00 70.69 225 MET A C 1
ATOM 1720 O O . MET A 1 225 ? -4.145 -3.338 -7.182 1.00 70.69 225 MET A O 1
ATOM 1724 N N . ALA A 1 226 ? -3.889 -5.268 -8.300 1.00 74.44 226 ALA A N 1
ATOM 1725 C CA . ALA A 1 226 ? -4.241 -4.742 -9.614 1.00 74.44 226 ALA A CA 1
ATOM 1726 C C . ALA A 1 226 ? -5.639 -4.122 -9.647 1.00 74.44 226 ALA A C 1
ATOM 1728 O O . ALA A 1 226 ? -5.827 -3.101 -10.301 1.00 74.44 226 ALA A O 1
ATOM 1729 N N . LEU A 1 227 ? -6.607 -4.687 -8.922 1.00 69.38 227 LEU A N 1
ATOM 1730 C CA . LEU A 1 227 ? -7.969 -4.154 -8.839 1.00 69.38 227 LEU A CA 1
ATOM 1731 C C . LEU A 1 227 ? -8.104 -2.924 -7.927 1.00 69.38 227 LEU A C 1
ATOM 1733 O O . LEU A 1 227 ? -9.037 -2.148 -8.116 1.00 69.38 227 LEU A O 1
ATOM 1737 N N . SER A 1 228 ? -7.196 -2.735 -6.965 1.00 64.19 228 SER A N 1
ATOM 1738 C CA . SER A 1 228 ? -7.334 -1.725 -5.902 1.00 64.19 228 SER A CA 1
ATOM 1739 C C . SER A 1 228 ? -6.342 -0.561 -5.970 1.00 64.19 228 SER A C 1
ATOM 1741 O O . SER A 1 228 ? -6.513 0.409 -5.231 1.00 64.19 228 SER A O 1
ATOM 1743 N N . TYR A 1 229 ? -5.309 -0.626 -6.817 1.00 67.12 229 TYR A N 1
ATOM 1744 C CA . TYR A 1 229 ? -4.379 0.497 -6.972 1.00 67.12 229 TYR A CA 1
ATOM 1745 C C . TYR A 1 229 ? -5.012 1.674 -7.731 1.00 67.12 229 TYR A C 1
ATOM 1747 O O . TYR A 1 229 ? -5.876 1.481 -8.594 1.00 67.12 229 TYR A O 1
ATOM 1755 N N . ASP A 1 230 ? -4.594 2.890 -7.400 1.00 70.44 230 ASP A N 1
ATOM 1756 C CA . ASP A 1 230 ? -4.930 4.123 -8.104 1.00 70.44 230 ASP A CA 1
ATOM 1757 C C . ASP A 1 230 ? -3.829 4.433 -9.131 1.00 70.44 230 ASP A C 1
ATOM 1759 O O . ASP A 1 230 ? -2.748 4.873 -8.747 1.00 70.44 230 ASP A O 1
ATOM 1763 N N . PRO A 1 231 ? -4.067 4.241 -10.438 1.00 72.19 231 PRO A N 1
ATOM 1764 C CA . PRO A 1 231 ? -3.052 4.470 -11.459 1.00 72.19 231 PRO A CA 1
ATOM 1765 C C . PRO A 1 231 ? -2.624 5.936 -11.591 1.00 72.19 231 PRO A C 1
ATOM 1767 O O . PRO A 1 231 ? -1.545 6.189 -12.118 1.00 72.19 231 PRO A O 1
ATOM 1770 N N . GLU A 1 232 ? -3.412 6.914 -11.125 1.00 74.62 232 GLU A N 1
ATOM 1771 C CA . GLU A 1 232 ? -2.975 8.318 -11.147 1.00 74.62 232 GLU A CA 1
ATOM 1772 C C . GLU A 1 232 ? -1.842 8.588 -10.155 1.00 74.62 232 GLU A C 1
ATOM 1774 O O . GLU A 1 232 ? -0.997 9.465 -10.387 1.00 74.62 232 GLU A O 1
ATOM 1779 N N . CYS A 1 233 ? -1.822 7.816 -9.070 1.00 69.00 233 CYS A N 1
ATOM 1780 C CA . CYS A 1 233 ? -0.943 8.014 -7.932 1.00 69.00 233 CYS A CA 1
ATOM 1781 C C . CYS A 1 233 ? 0.009 6.843 -7.691 1.00 69.00 233 CYS A C 1
ATOM 1783 O O . CYS A 1 233 ? 0.909 6.997 -6.883 1.00 69.00 233 CYS A O 1
ATOM 1785 N N . GLU A 1 234 ? -0.167 5.688 -8.329 1.00 74.81 234 GLU A N 1
ATOM 1786 C CA . GLU A 1 234 ? 0.542 4.456 -7.982 1.00 74.81 234 GLU A CA 1
ATOM 1787 C C . GLU A 1 234 ? 0.907 3.601 -9.200 1.00 74.81 234 GLU A C 1
ATOM 1789 O O . GLU A 1 234 ? 0.272 3.632 -10.253 1.00 74.81 234 GLU A O 1
ATOM 1794 N N . VAL A 1 235 ? 1.934 2.779 -9.014 1.00 84.62 235 VAL A N 1
ATOM 1795 C CA . VAL A 1 235 ? 2.463 1.807 -9.965 1.00 84.62 235 VAL A CA 1
ATOM 1796 C C . VAL A 1 235 ? 2.552 0.457 -9.271 1.00 84.62 235 VAL A C 1
ATOM 1798 O O . VAL A 1 235 ? 3.062 0.359 -8.158 1.00 84.62 235 VAL A O 1
ATOM 1801 N N . LEU A 1 236 ? 2.113 -0.604 -9.940 1.00 85.75 236 LEU A N 1
ATOM 1802 C CA . LEU A 1 236 ? 2.461 -1.962 -9.536 1.00 85.75 236 LEU A CA 1
ATOM 1803 C C . LEU A 1 236 ? 3.690 -2.406 -10.316 1.00 85.75 236 LEU A C 1
ATOM 1805 O O . LEU A 1 236 ? 3.661 -2.389 -11.545 1.00 85.75 236 LEU A O 1
ATOM 1809 N N . VAL A 1 237 ? 4.750 -2.811 -9.623 1.00 90.06 237 VAL A N 1
ATOM 1810 C CA . VAL A 1 237 ? 5.949 -3.387 -10.241 1.00 90.06 237 VAL A CA 1
ATOM 1811 C C . VAL A 1 237 ? 6.070 -4.861 -9.897 1.00 90.06 237 VAL A C 1
ATOM 1813 O O . VAL A 1 237 ? 5.778 -5.266 -8.776 1.00 90.06 237 VAL A O 1
ATOM 1816 N N . ARG A 1 238 ? 6.521 -5.665 -10.855 1.00 90.44 238 ARG A N 1
ATOM 1817 C CA . ARG A 1 238 ? 6.787 -7.091 -10.679 1.00 90.44 238 ARG A CA 1
ATOM 1818 C C . ARG A 1 238 ? 8.208 -7.412 -11.113 1.00 90.44 238 ARG A C 1
ATOM 1820 O O . ARG A 1 238 ? 8.624 -6.992 -12.187 1.00 90.44 238 ARG A O 1
ATOM 1827 N N . PHE A 1 239 ? 8.940 -8.160 -10.301 1.00 91.56 239 PHE A N 1
ATOM 1828 C CA . PHE A 1 239 ? 10.312 -8.577 -10.596 1.00 91.56 239 PHE A CA 1
ATOM 1829 C C . PHE A 1 239 ? 10.637 -9.897 -9.889 1.00 91.56 239 PHE A C 1
ATOM 1831 O O . PHE A 1 239 ? 9.908 -10.326 -8.992 1.00 91.56 239 PHE A O 1
ATOM 1838 N N . THR A 1 240 ? 11.732 -10.536 -10.288 1.00 90.94 240 THR A N 1
ATOM 1839 C CA . THR A 1 240 ? 12.251 -11.740 -9.627 1.00 90.94 240 THR A CA 1
ATOM 1840 C C . THR A 1 240 ? 13.360 -11.336 -8.659 1.00 90.94 240 THR A C 1
ATOM 1842 O O . THR A 1 240 ? 14.301 -10.658 -9.069 1.00 90.94 240 THR A O 1
ATOM 1845 N N . ASP A 1 241 ? 13.240 -11.699 -7.380 1.00 89.69 241 ASP A N 1
ATOM 1846 C CA . ASP A 1 241 ? 14.262 -11.441 -6.360 1.00 89.69 241 ASP A CA 1
ATOM 1847 C C . ASP A 1 241 ? 15.519 -12.312 -6.576 1.00 89.69 241 ASP A C 1
ATOM 1849 O O . ASP A 1 241 ? 15.533 -13.226 -7.404 1.00 89.69 241 ASP A O 1
ATOM 1853 N N . LEU A 1 242 ? 16.600 -12.038 -5.839 1.00 87.06 242 LEU A N 1
ATOM 1854 C CA . LEU A 1 242 ? 17.840 -12.826 -5.927 1.00 87.06 242 LEU A CA 1
ATOM 1855 C C . LEU A 1 242 ? 17.671 -14.289 -5.476 1.00 87.06 242 LEU A C 1
ATOM 1857 O O . LEU A 1 242 ? 18.513 -15.123 -5.793 1.00 87.06 242 LEU A O 1
ATOM 1861 N N . GLY A 1 243 ? 16.591 -14.611 -4.761 1.00 87.94 243 GLY A N 1
ATOM 1862 C CA . GLY A 1 243 ? 16.206 -15.974 -4.394 1.00 87.94 243 GLY A CA 1
ATOM 1863 C C . GLY A 1 243 ? 15.326 -16.670 -5.438 1.00 87.94 243 GLY A C 1
ATOM 1864 O O . GLY A 1 243 ? 14.827 -17.760 -5.169 1.00 87.94 243 GLY A O 1
ATOM 1865 N N . GLY A 1 244 ? 15.093 -16.055 -6.603 1.00 86.19 244 GLY A N 1
ATOM 1866 C CA . GLY A 1 244 ? 14.256 -16.607 -7.669 1.00 86.19 244 GLY A CA 1
ATOM 1867 C C . GLY A 1 244 ? 12.750 -16.447 -7.441 1.00 86.19 244 GLY A C 1
ATOM 1868 O O . GLY A 1 244 ? 11.954 -16.969 -8.223 1.00 86.19 244 GLY A O 1
ATOM 1869 N N . ARG A 1 245 ? 12.320 -15.728 -6.398 1.00 86.31 245 ARG A N 1
ATOM 1870 C CA . ARG A 1 245 ? 10.899 -15.520 -6.098 1.00 86.31 245 ARG A CA 1
ATOM 1871 C C . ARG A 1 245 ? 10.365 -14.325 -6.860 1.00 86.31 245 ARG A C 1
ATOM 1873 O O . ARG A 1 245 ? 10.935 -13.237 -6.844 1.00 86.31 245 ARG A O 1
ATOM 1880 N N . VAL A 1 246 ? 9.209 -14.511 -7.479 1.00 86.31 246 VAL A N 1
ATOM 1881 C CA . VAL A 1 246 ? 8.482 -13.425 -8.129 1.00 86.31 246 VAL A CA 1
ATOM 1882 C C . VAL A 1 246 ? 7.777 -12.585 -7.068 1.00 86.31 246 VAL A C 1
ATOM 1884 O O . VAL A 1 246 ? 6.969 -13.101 -6.298 1.00 86.31 246 VAL A O 1
ATOM 1887 N N . ARG A 1 247 ? 8.047 -11.281 -7.057 1.00 84.69 247 ARG A N 1
ATOM 1888 C CA . ARG A 1 247 ? 7.422 -10.304 -6.162 1.00 84.69 247 ARG A CA 1
ATOM 1889 C C . ARG A 1 247 ? 6.619 -9.299 -6.971 1.00 84.69 247 ARG A C 1
ATOM 1891 O O . ARG A 1 247 ? 7.078 -8.861 -8.023 1.00 84.69 247 ARG A O 1
ATOM 1898 N N . THR A 1 248 ? 5.457 -8.918 -6.451 1.00 84.25 248 THR A N 1
ATOM 1899 C CA . THR A 1 248 ? 4.662 -7.789 -6.944 1.00 84.25 248 THR A CA 1
ATOM 1900 C C . THR A 1 248 ? 4.560 -6.765 -5.824 1.00 84.25 248 THR A C 1
ATOM 1902 O O . THR A 1 248 ? 4.170 -7.102 -4.709 1.00 84.25 248 THR A O 1
ATOM 1905 N N . GLU A 1 249 ? 4.919 -5.521 -6.111 1.00 82.50 249 GLU A N 1
ATOM 1906 C CA . GLU A 1 249 ? 5.002 -4.439 -5.134 1.00 82.50 249 GLU A CA 1
ATOM 1907 C C . GLU A 1 249 ? 4.224 -3.223 -5.633 1.00 82.50 249 GLU A C 1
ATOM 1909 O O . GLU A 1 249 ? 4.238 -2.900 -6.823 1.00 82.50 249 GLU A O 1
ATOM 1914 N N . ARG A 1 250 ? 3.554 -2.531 -4.710 1.00 77.75 250 ARG A N 1
ATOM 1915 C CA . ARG A 1 250 ? 2.811 -1.296 -4.980 1.00 77.75 250 ARG A CA 1
ATOM 1916 C C . ARG A 1 250 ? 3.670 -0.105 -4.587 1.00 77.75 250 ARG A C 1
ATOM 1918 O O . ARG A 1 250 ? 4.081 0.014 -3.439 1.00 77.75 250 ARG A O 1
ATOM 1925 N N . LEU A 1 251 ? 3.942 0.768 -5.546 1.00 77.69 251 LEU A N 1
ATOM 1926 C CA . LEU A 1 251 ? 4.780 1.948 -5.387 1.00 77.69 251 LEU A CA 1
ATOM 1927 C C . LEU A 1 251 ? 3.946 3.196 -5.654 1.00 77.69 251 LEU A C 1
ATOM 1929 O O . LEU A 1 251 ? 3.235 3.248 -6.648 1.00 77.69 251 LEU A O 1
ATOM 1933 N N . ARG A 1 252 ? 4.035 4.207 -4.793 1.00 65.12 252 ARG A N 1
ATOM 1934 C CA . ARG A 1 252 ? 3.177 5.398 -4.874 1.00 65.12 252 ARG A CA 1
ATOM 1935 C C . ARG A 1 252 ? 3.923 6.641 -5.339 1.00 65.12 252 ARG A C 1
ATOM 1937 O O . ARG A 1 252 ? 3.518 7.306 -6.284 1.00 65.12 252 ARG A O 1
ATOM 1944 N N . THR A 1 253 ? 5.059 6.937 -4.724 1.00 60.00 253 THR A N 1
ATOM 1945 C CA . THR A 1 253 ? 5.711 8.225 -4.959 1.00 60.00 253 THR A CA 1
ATOM 1946 C C . THR A 1 253 ? 7.210 8.073 -5.126 1.00 60.00 253 THR A C 1
ATOM 1948 O O . THR A 1 253 ? 7.864 7.320 -4.400 1.00 60.00 253 THR A O 1
ATOM 1951 N N . GLY A 1 254 ? 7.743 8.785 -6.114 1.00 54.81 254 GLY A N 1
ATOM 1952 C CA . GLY A 1 254 ? 9.175 8.928 -6.324 1.00 54.81 254 GLY A CA 1
ATOM 1953 C C . GLY A 1 254 ? 9.783 10.054 -5.504 1.00 54.81 254 GLY A C 1
ATOM 1954 O O . GLY A 1 254 ? 9.118 10.609 -4.625 1.00 54.81 254 GLY A O 1
ATOM 1955 N N . PRO A 1 255 ? 11.037 10.425 -5.817 1.00 51.47 255 PRO A N 1
ATOM 1956 C CA . PRO A 1 255 ? 11.660 11.634 -5.286 1.00 51.47 255 PRO A CA 1
ATOM 1957 C C . PRO A 1 255 ? 10.732 12.850 -5.437 1.00 51.47 255 PRO A C 1
ATOM 1959 O O . PRO A 1 255 ? 9.980 12.942 -6.410 1.00 51.47 255 PRO A O 1
ATOM 1962 N N . GLU A 1 256 ? 10.760 13.758 -4.458 1.00 52.38 256 GLU A N 1
ATOM 1963 C CA . GLU A 1 256 ? 10.045 15.050 -4.504 1.00 52.38 256 GLU A CA 1
ATOM 1964 C C . GLU A 1 256 ? 8.513 14.962 -4.657 1.00 52.38 256 GLU A C 1
ATOM 1966 O O . GLU A 1 256 ? 7.853 15.910 -5.087 1.00 52.38 256 GLU A O 1
ATOM 1971 N N . GLY A 1 257 ? 7.912 13.818 -4.321 1.00 55.53 257 GLY A N 1
ATOM 1972 C CA . GLY A 1 257 ? 6.460 13.666 -4.387 1.00 55.53 257 GLY A CA 1
ATOM 1973 C C . GLY A 1 257 ? 5.918 13.453 -5.808 1.00 55.53 257 GLY A C 1
ATOM 1974 O O . GLY A 1 257 ? 4.724 13.645 -6.046 1.00 55.53 257 GLY A O 1
ATOM 1975 N N . ASN A 1 258 ? 6.762 13.052 -6.767 1.00 63.75 258 ASN A N 1
ATOM 1976 C CA . ASN A 1 258 ? 6.326 12.800 -8.141 1.00 63.75 258 ASN A CA 1
ATOM 1977 C C . ASN A 1 258 ? 5.394 11.581 -8.237 1.00 63.75 258 ASN A C 1
ATOM 1979 O O . ASN A 1 258 ? 5.814 10.434 -8.057 1.00 63.75 258 ASN A O 1
ATOM 1983 N N . THR A 1 259 ? 4.127 11.839 -8.570 1.00 75.38 259 THR A N 1
ATOM 1984 C CA . THR A 1 259 ? 3.120 10.819 -8.896 1.00 75.38 259 THR A CA 1
ATOM 1985 C C . THR A 1 259 ? 3.229 10.371 -10.360 1.00 75.38 259 THR A C 1
ATOM 1987 O O . THR A 1 259 ? 3.743 11.131 -11.187 1.00 75.38 259 THR A O 1
ATOM 1990 N N . PRO A 1 260 ? 2.701 9.191 -10.737 1.00 79.62 260 PRO A N 1
ATOM 1991 C CA . PRO A 1 260 ? 2.687 8.720 -12.126 1.00 79.62 260 PRO A CA 1
ATOM 1992 C C . PRO A 1 260 ? 2.082 9.707 -13.118 1.00 79.62 260 PRO A C 1
ATOM 1994 O O . PRO A 1 260 ? 2.670 9.965 -14.167 1.00 79.62 260 PRO A O 1
ATOM 1997 N N . ARG A 1 261 ? 0.962 10.349 -12.770 1.00 80.50 261 ARG A N 1
ATOM 1998 C CA . ARG A 1 261 ? 0.346 11.370 -13.628 1.00 80.50 261 ARG A CA 1
ATOM 1999 C C . ARG A 1 261 ? 1.250 12.589 -13.839 1.00 80.50 261 ARG A C 1
ATOM 2001 O O . ARG A 1 261 ? 1.283 13.144 -14.937 1.00 80.50 261 ARG A O 1
ATOM 2008 N N . LYS A 1 262 ? 1.978 13.027 -12.805 1.00 78.75 262 LYS A N 1
ATOM 2009 C CA . LYS A 1 262 ? 2.938 14.141 -12.906 1.00 78.75 262 LYS A CA 1
ATOM 2010 C C . LYS A 1 262 ? 4.158 13.731 -13.734 1.00 78.75 262 LYS A C 1
ATOM 2012 O O . LYS A 1 262 ? 4.531 14.454 -14.653 1.00 78.75 262 LYS A O 1
ATOM 2017 N N . ALA A 1 263 ? 4.713 12.551 -13.464 1.00 81.06 263 ALA A N 1
ATOM 2018 C CA . ALA A 1 263 ? 5.834 11.987 -14.206 1.00 81.06 263 ALA A CA 1
ATOM 2019 C C . ALA A 1 263 ? 5.505 11.800 -15.694 1.00 81.06 263 ALA A C 1
ATOM 2021 O O . ALA A 1 263 ? 6.327 12.114 -16.544 1.00 81.06 263 ALA A O 1
ATOM 2022 N N . HIS A 1 264 ? 4.282 11.379 -16.033 1.00 85.31 264 HIS A N 1
ATOM 2023 C CA . HIS A 1 264 ? 3.815 11.271 -17.418 1.00 85.31 264 HIS A CA 1
ATOM 2024 C C . HIS A 1 264 ? 3.816 12.611 -18.153 1.00 85.31 264 HIS A C 1
ATOM 2026 O O . HIS A 1 264 ? 4.327 12.691 -19.268 1.00 85.31 264 HIS A O 1
ATOM 2032 N N . LYS A 1 265 ? 3.322 13.679 -17.514 1.00 83.75 265 LYS A N 1
ATOM 2033 C CA . LYS A 1 265 ? 3.384 15.034 -18.085 1.00 83.75 265 LYS A CA 1
ATOM 2034 C C . LYS A 1 265 ? 4.826 15.461 -18.360 1.00 83.75 265 LYS A C 1
ATOM 2036 O O . LYS A 1 265 ? 5.101 15.979 -19.433 1.00 83.75 265 LYS A O 1
ATOM 2041 N N . ILE A 1 266 ? 5.737 15.209 -17.421 1.00 79.62 266 ILE A N 1
ATOM 2042 C CA . ILE A 1 266 ? 7.169 15.503 -17.586 1.00 79.62 266 ILE A CA 1
ATOM 2043 C C . ILE A 1 266 ? 7.773 14.641 -18.708 1.00 79.62 266 ILE A C 1
ATOM 2045 O O . ILE A 1 266 ? 8.498 15.144 -19.558 1.00 79.62 266 ILE A O 1
ATOM 2049 N N . GLY A 1 267 ? 7.438 13.352 -18.758 1.00 77.44 267 GLY A N 1
ATOM 2050 C CA . GLY A 1 267 ? 7.938 12.410 -19.759 1.00 77.44 267 GLY A CA 1
ATOM 2051 C C . GLY A 1 267 ? 7.472 12.709 -21.185 1.00 77.44 267 GLY A C 1
ATOM 2052 O O . GLY A 1 267 ? 8.208 12.422 -22.124 1.00 77.44 267 GLY A O 1
ATOM 2053 N N . LEU A 1 268 ? 6.289 13.310 -21.357 1.00 77.31 268 LEU A N 1
ATOM 2054 C CA . LEU A 1 268 ? 5.826 13.841 -22.645 1.00 77.31 268 LEU A CA 1
ATOM 2055 C C . LEU A 1 268 ? 6.633 15.063 -23.097 1.00 77.31 268 LEU A C 1
ATOM 2057 O O . LEU A 1 268 ? 6.819 15.249 -24.293 1.00 77.31 268 LEU A O 1
ATOM 2061 N N . LEU A 1 269 ? 7.095 15.888 -22.154 1.00 75.06 269 LEU A N 1
ATOM 2062 C CA . LEU A 1 269 ? 7.898 17.079 -22.445 1.00 75.06 269 LEU A CA 1
ATOM 2063 C C . LEU A 1 269 ? 9.357 16.727 -22.766 1.00 75.06 269 LEU A C 1
ATOM 2065 O O . LEU A 1 269 ? 9.982 17.408 -23.570 1.00 75.06 269 LEU A O 1
ATOM 2069 N N . ASN A 1 270 ? 9.878 15.654 -22.166 1.00 72.75 270 ASN A N 1
ATOM 2070 C CA . ASN A 1 270 ? 11.290 15.271 -22.246 1.00 72.75 270 ASN A CA 1
ATOM 2071 C C . ASN A 1 270 ? 11.564 14.078 -23.185 1.00 72.75 270 ASN A C 1
ATOM 2073 O O . ASN A 1 270 ? 12.634 13.479 -23.107 1.00 72.75 270 ASN A O 1
ATOM 2077 N N . ASP A 1 271 ? 10.599 13.678 -24.022 1.00 67.50 271 ASP A N 1
ATOM 2078 C CA . ASP A 1 271 ? 10.679 12.526 -24.943 1.00 67.50 271 ASP A CA 1
ATOM 2079 C C . ASP A 1 271 ? 11.023 11.162 -24.292 1.00 67.50 271 ASP A C 1
ATOM 2081 O O . ASP A 1 271 ? 11.220 10.154 -24.979 1.00 67.50 271 ASP A O 1
ATOM 2085 N N . THR A 1 272 ? 10.998 11.068 -22.959 1.00 68.62 272 THR A N 1
ATOM 2086 C CA . THR A 1 272 ? 11.310 9.857 -22.182 1.00 68.62 272 THR A CA 1
ATOM 2087 C C . THR A 1 272 ? 10.464 8.656 -22.610 1.00 68.62 272 THR A C 1
ATOM 2089 O O . THR A 1 272 ? 10.948 7.524 -22.648 1.00 68.62 272 THR A O 1
ATOM 2092 N N . LEU A 1 273 ? 9.203 8.892 -22.983 1.00 69.69 273 LEU A N 1
ATOM 2093 C CA . LEU A 1 273 ? 8.271 7.845 -23.415 1.00 69.69 273 LEU A CA 1
ATOM 2094 C C . LEU A 1 273 ? 8.657 7.195 -24.752 1.00 69.69 273 LEU A C 1
ATOM 2096 O O . LEU A 1 273 ? 8.252 6.064 -25.006 1.00 69.69 273 LEU A O 1
ATOM 2100 N N . ARG A 1 274 ? 9.433 7.878 -25.604 1.00 67.06 274 ARG A N 1
ATOM 2101 C CA . ARG A 1 274 ? 9.925 7.316 -26.874 1.00 67.06 274 ARG A CA 1
ATOM 2102 C C . ARG A 1 274 ? 11.158 6.438 -26.678 1.00 67.06 274 ARG A C 1
ATOM 2104 O O . ARG A 1 274 ? 11.374 5.513 -27.456 1.00 67.06 274 ARG A O 1
ATOM 2111 N N . ALA A 1 275 ? 11.952 6.719 -25.646 1.00 68.44 275 ALA A N 1
ATOM 2112 C CA . ALA A 1 275 ? 13.195 6.007 -25.366 1.00 68.44 275 ALA A CA 1
ATOM 2113 C C . ALA A 1 275 ? 12.970 4.655 -24.667 1.00 68.44 275 ALA A C 1
ATOM 2115 O O . ALA A 1 275 ? 13.746 3.720 -24.866 1.00 68.44 275 ALA A O 1
ATOM 2116 N N . VAL A 1 276 ? 11.914 4.525 -23.858 1.00 71.88 276 VAL A N 1
ATOM 2117 C CA . VAL A 1 276 ? 11.643 3.292 -23.107 1.00 71.88 276 VAL A CA 1
ATOM 2118 C C . VAL A 1 276 ? 10.814 2.323 -23.947 1.00 71.88 276 VAL A C 1
ATOM 2120 O O . VAL A 1 276 ? 9.638 2.559 -24.223 1.00 71.88 276 VAL A O 1
ATOM 2123 N N . ARG A 1 277 ? 11.413 1.189 -24.325 1.00 73.88 277 ARG A N 1
ATOM 2124 C CA . ARG A 1 277 ? 10.692 0.091 -24.983 1.00 73.88 277 ARG A CA 1
ATOM 2125 C C . ARG A 1 277 ? 9.918 -0.725 -23.953 1.00 73.88 277 ARG A C 1
ATOM 2127 O O . ARG A 1 277 ? 10.489 -1.198 -22.974 1.00 73.88 277 ARG A O 1
ATOM 2134 N N . VAL A 1 278 ? 8.625 -0.906 -24.209 1.00 81.94 278 VAL A N 1
ATOM 2135 C CA . VAL A 1 278 ? 7.715 -1.657 -23.339 1.00 81.94 278 VAL A CA 1
ATOM 2136 C C . VAL A 1 278 ? 7.004 -2.707 -24.164 1.00 81.94 278 VAL A C 1
ATOM 2138 O O . VAL A 1 278 ? 6.271 -2.382 -25.098 1.00 81.94 278 VAL A O 1
ATOM 2141 N N . GLU A 1 279 ? 7.195 -3.968 -23.806 1.00 86.56 279 GLU A N 1
ATOM 2142 C CA . GLU A 1 279 ? 6.414 -5.054 -24.383 1.00 86.56 279 GLU A CA 1
ATOM 2143 C C . GLU A 1 279 ? 5.080 -5.191 -23.664 1.00 86.56 279 GLU A C 1
ATOM 2145 O O . GLU A 1 279 ? 4.987 -4.998 -22.454 1.00 86.56 279 GLU A O 1
ATOM 2150 N N . ARG A 1 280 ? 4.032 -5.574 -24.390 1.00 86.62 280 ARG A N 1
ATOM 2151 C CA . ARG A 1 280 ? 2.776 -5.987 -23.767 1.00 86.62 280 ARG A CA 1
ATOM 2152 C C . ARG A 1 280 ? 2.781 -7.500 -23.591 1.00 86.62 280 ARG A C 1
ATOM 2154 O O . ARG A 1 280 ? 3.017 -8.228 -24.551 1.00 86.62 280 ARG A O 1
ATOM 2161 N N . ARG A 1 281 ? 2.430 -7.973 -22.395 1.00 86.06 281 ARG A N 1
ATOM 2162 C CA . ARG A 1 281 ? 2.085 -9.380 -22.149 1.00 86.06 281 ARG A CA 1
ATOM 2163 C C . ARG A 1 281 ? 0.711 -9.472 -21.500 1.00 86.06 281 ARG A C 1
ATOM 2165 O O . ARG A 1 281 ? 0.313 -8.604 -20.725 1.00 86.06 281 ARG A O 1
ATOM 2172 N N . MET A 1 282 ? -0.028 -10.525 -21.824 1.00 83.50 282 MET A N 1
ATOM 2173 C CA . MET A 1 282 ? -1.243 -10.851 -21.083 1.00 83.50 282 MET A CA 1
ATOM 2174 C C . MET A 1 282 ? -0.878 -11.682 -19.860 1.00 83.50 282 MET A C 1
ATOM 2176 O O . MET A 1 282 ? 0.034 -12.508 -19.918 1.00 83.50 282 MET A O 1
ATOM 2180 N N . ALA A 1 283 ? -1.573 -11.451 -18.750 1.00 76.44 283 ALA A N 1
ATOM 2181 C CA . ALA A 1 283 ? -1.416 -12.294 -17.580 1.00 76.44 283 ALA A CA 1
ATOM 2182 C C . ALA A 1 283 ? -1.783 -13.756 -17.918 1.00 76.44 283 ALA A C 1
ATOM 2184 O O . ALA A 1 283 ? -2.772 -13.994 -18.626 1.00 76.44 283 ALA A O 1
ATOM 2185 N N . PRO A 1 284 ? -1.007 -14.740 -17.429 1.00 67.56 284 PRO A N 1
ATOM 2186 C CA . PRO A 1 284 ? -1.389 -16.140 -17.546 1.00 67.56 284 PRO A CA 1
ATOM 2187 C C . PRO A 1 284 ? -2.712 -16.376 -16.806 1.00 67.56 284 PRO A C 1
ATOM 2189 O O . PRO A 1 284 ? -3.033 -15.670 -15.846 1.00 67.56 284 PRO A O 1
ATOM 2192 N N . VAL A 1 285 ? -3.491 -17.350 -17.276 1.00 60.47 285 VAL A N 1
ATOM 2193 C CA . VAL A 1 285 ? -4.646 -17.844 -16.520 1.00 60.47 285 VAL A CA 1
ATOM 2194 C C . VAL A 1 285 ? -4.081 -18.623 -15.333 1.00 60.47 285 VAL A C 1
ATOM 2196 O O . VAL A 1 285 ? -3.313 -19.561 -15.543 1.00 60.47 285 VAL A O 1
ATOM 2199 N N . GLY A 1 286 ? -4.376 -18.157 -14.120 1.00 54.34 286 GLY A N 1
ATOM 2200 C CA . GLY A 1 286 ? -4.006 -18.806 -12.861 1.00 54.34 286 GLY A CA 1
ATOM 2201 C C . GLY A 1 286 ? -5.157 -19.603 -12.278 1.00 54.34 286 GLY A C 1
ATOM 2202 O O . GLY A 1 286 ? -6.319 -19.272 -12.614 1.00 54.34 286 GLY A O 1
#

Secondary structure (DSSP, 8-state):
---PPPHHHHSSEEEEEEEE--SSPPPHHHHHHHHHHS-TTTEEEEEEEESBHHHHHHHHHHS--SEEEEETTT-B---SSTT----SSHHHHHHHHHHHH---EEEE-GGG-STTHHHHHHHTT-SEEESSGGGGGGGHHHHHHHHHTTT-HHHHHH-TTS-HHHHHHHHTHHHHHHHHHHHHHHHSSEEEEEEE-TTSTT-EEEEEEEPPTT---SSHHHHHHHHH--TTT-EEEEEE-TTS-EEEEEE---GGG--HHHHHHHHHHTTHHHHS-EEEEEPPP-

Foldseek 3Di:
DPDDPPPVQVLAAEAEEEEQAAPDDDDVLLVVLVCVLAPSVRHRYHYHYDNEQVSVVVCVVVDVHQAYEHAQVHHHQPAPDPPDDTQNGSLSSQLCCCVVRVHAYEYQDAPVPDPPVLVVSVVSPHPHYHNHSNCCNVCSVVVNVSSCLAADPVCLLPDPQRDQLSNLVSLVVLLQLLQQLVLCVVANQWAWEWADDPVDRNHTAIETAHEDPVRAAQDPVRSVCSVPDDSQFWHWYWYQTNVRDIDIGIHGAGPSRDGSNNSNVVCVVVVSNVVHDYHYDYHDHD

pLDDT: mean 76.47, std 13.11, range [33.75, 93.75]

Sequence (286 aa):
MQILPPADNLLRTAVHILIGSGPGPSDPGIAECLREIFPDTCWRLALHEAVTAHAAVSLVRSVPVHLAILLLDRVDCTPPDARAFAPASPLGLLRILRSAWNVPVVAVAGRLVEAGREKDVLDSGADCVLRHARGLRSIRYRIEAMTSVFYSRNRLEIAADVPAYVKNQLRRWDSVAAVAFESFRRYGRVVMGIEADAADPGGAKFTAISANPFGGWPDRVTRQMALSYDPECEVLVRFTDLGGRVRTERLRTGPEGNTPRKAHKIGLLNDTLRAVRVERRMAPVG